Protein AF-A0A814RGT8-F1 (afdb_monomer)

Nearest PDB structures (foldseek):
  7pfo-assembly1_A  TM=4.705E-01  e=1.819E-10  Homo sapiens
  2v6z-assembly1_M  TM=9.108E-01  e=6.783E-05  Homo sapiens
  5fm6-assembly1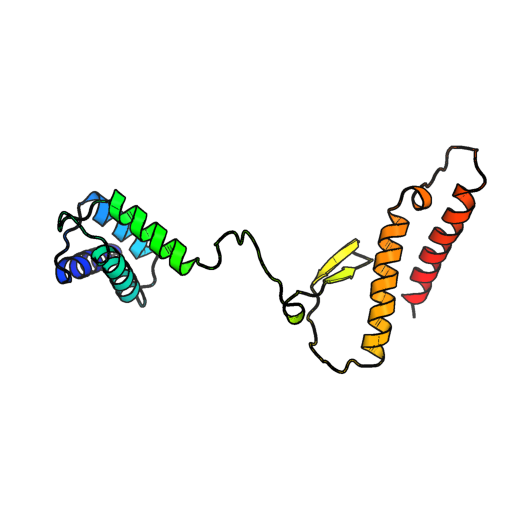_B  TM=5.611E-01  e=1.237E-01  Thermochaetoides thermophila
  8xvt-assembly1_D  TM=5.929E-01  e=1.102E+00  Homo sapiens
  8oor-assembly1_B  TM=5.256E-01  e=7.730E-01  Thermochaetoides thermophila

Secondary structure (DSSP, 8-state):
--HHHHHHHHHHHHHHHTT-EE-HHHHHHHHHHHTTS-TTTHHHHHHHHHHHHHHS--SSSEEPHHHHHHHHHHHHHHHTTT-S--SS----GGGSPEEEEETTTTEEEEE-----SS--HHHHHHHHHHHHHHHHHHHHTSHHHH---SS----TTHHHHHHHHHHHHHHHHHHTT-

pLDDT: mean 78.17, std 15.93, range [34.19, 95.19]

Mean predicted aligned error: 16.6 Å

Sequence (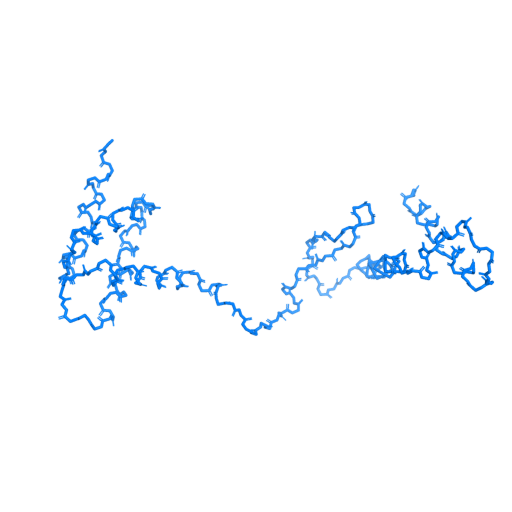178 aa):
MSSDSSVKSNVLAAFRLRGLDLKFDASQFLVELASNVPSASLTSWLDQLIDLLTKRNLSSSIVEKTLLTNVVQELRAQLSNDSHEALFSVLNAFSIPKFIYSRSMKKFIEKDIDNDLFGTARTRSEVFWERYDLLLQRTLRHDVFSQVNLASGSSNTGQKYQKIAAHLLNLSIYISCK

Solvent-accessible surface area (backbone atoms only — not comparable to full-atom values): 10921 Å² total; per-residue (Å²): 140,69,63,66,66,55,50,45,50,50,55,54,49,58,36,47,78,69,67,34,44,70,39,70,72,26,47,55,53,49,40,61,56,50,73,73,43,60,79,91,50,40,65,61,54,50,52,55,52,50,54,57,53,67,72,42,90,65,95,55,54,63,43,47,45,69,61,51,53,52,50,53,51,48,53,50,45,64,76,41,65,86,63,62,81,62,91,74,76,86,80,55,84,89,75,58,84,45,68,45,80,35,80,90,77,71,40,74,42,80,45,91,75,81,88,60,92,77,68,52,77,63,55,60,51,45,56,54,51,55,53,48,52,54,51,49,56,52,46,58,71,31,64,76,46,48,64,78,70,89,82,65,97,76,68,83,64,56,61,58,48,37,55,52,51,54,48,56,54,55,52,53,56,62,62,74,74,109

InterPro domains:
  IPR016266 DNA polymerase epsilon, subunit B [PTHR12708] (5-162)
  IPR024639 DNA polymerase epsilon subunit B, N-terminal [PF12213] (6-75)

Radius of gyration: 31.51 Å; Cα contacts (8 Å, |Δi|>4): 103; chains: 1; bounding box: 66×50×75 Å

Structure (mmCIF, N/CA/C/O backbone):
data_AF-A0A814RGT8-F1
#
_entry.id   AF-A0A814RGT8-F1
#
loop_
_atom_site.group_PDB
_atom_site.id
_atom_site.type_symbol
_atom_site.label_atom_id
_atom_site.label_alt_id
_atom_site.label_comp_id
_atom_site.label_asym_id
_atom_site.label_entity_id
_atom_site.label_seq_id
_atom_site.pdbx_PDB_ins_code
_atom_site.Cartn_x
_atom_site.Cartn_y
_atom_site.Cartn_z
_atom_site.occupancy
_atom_site.B_iso_or_equiv
_atom_site.auth_seq_id
_atom_site.auth_comp_id
_atom_site.auth_asym_id
_atom_site.auth_atom_id
_atom_site.pdbx_PDB_model_num
ATOM 1 N N . MET A 1 1 ? -40.356 -2.821 8.698 1.00 36.81 1 MET A N 1
ATOM 2 C CA . MET A 1 1 ? -40.248 -1.980 9.914 1.00 36.81 1 MET A CA 1
ATOM 3 C C . MET A 1 1 ? -39.931 -2.806 11.177 1.00 36.81 1 MET A C 1
ATOM 5 O O . MET A 1 1 ? -40.213 -2.339 12.270 1.00 36.81 1 MET A O 1
ATOM 9 N N . SER A 1 2 ? -39.312 -3.995 11.064 1.00 49.66 2 SER A N 1
ATOM 10 C CA . SER A 1 2 ? -39.119 -4.925 12.203 1.00 49.66 2 SER A CA 1
ATOM 11 C C . SER A 1 2 ? -37.658 -5.132 12.632 1.00 49.66 2 SER A C 1
ATOM 13 O O . SER A 1 2 ? -37.407 -5.856 13.591 1.00 49.66 2 SER A O 1
ATOM 15 N N . SER A 1 3 ? -36.684 -4.533 11.938 1.00 58.66 3 SER A N 1
ATOM 16 C CA . SER A 1 3 ? -35.251 -4.713 12.224 1.00 58.66 3 SER A CA 1
ATOM 17 C C . SER A 1 3 ? -34.791 -3.913 13.448 1.00 58.66 3 SER A C 1
ATOM 19 O O . SER A 1 3 ? -34.106 -4.452 14.313 1.00 58.66 3 SER A O 1
ATOM 21 N N . ASP A 1 4 ? -35.232 -2.660 13.580 1.00 61.94 4 ASP A N 1
ATOM 22 C CA . ASP A 1 4 ? -34.711 -1.740 14.603 1.00 61.94 4 ASP A CA 1
ATOM 23 C C . ASP A 1 4 ? -35.100 -2.131 16.032 1.00 61.94 4 ASP A C 1
ATOM 25 O O . ASP A 1 4 ? -34.326 -1.924 16.967 1.00 61.94 4 ASP A O 1
ATOM 29 N N . SER A 1 5 ? -36.285 -2.716 16.232 1.00 75.81 5 SER A N 1
ATOM 30 C CA . SER A 1 5 ? -36.714 -3.187 17.555 1.00 75.81 5 SER A CA 1
ATOM 31 C C . SER A 1 5 ? -35.901 -4.393 18.028 1.00 75.81 5 SER A C 1
ATOM 33 O O . SER A 1 5 ? -35.594 -4.488 19.214 1.00 75.81 5 SER A O 1
ATOM 35 N N . SER A 1 6 ? -35.516 -5.280 17.104 1.00 81.50 6 SER A N 1
ATOM 36 C CA . SER A 1 6 ? -34.712 -6.468 17.409 1.00 81.50 6 SER A CA 1
ATOM 37 C C . SER A 1 6 ? -33.248 -6.112 17.693 1.00 81.50 6 SER A C 1
ATOM 39 O O . SER A 1 6 ? -32.653 -6.640 18.632 1.00 81.50 6 SER A O 1
ATOM 41 N N . VAL A 1 7 ? -32.675 -5.152 16.958 1.00 85.06 7 VAL A N 1
ATOM 42 C CA . VAL A 1 7 ? -31.318 -4.645 17.232 1.00 85.06 7 VAL A CA 1
ATOM 43 C C . VAL A 1 7 ? -31.263 -3.970 18.604 1.00 85.06 7 VAL A C 1
ATOM 45 O O . VAL A 1 7 ? -30.372 -4.264 19.398 1.00 85.06 7 VAL A O 1
ATOM 48 N N . LYS A 1 8 ? -32.260 -3.138 18.937 1.00 87.31 8 LYS A N 1
ATOM 49 C CA . LYS A 1 8 ? -32.381 -2.502 20.261 1.00 87.31 8 LYS A CA 1
ATOM 50 C C . LYS A 1 8 ? -32.401 -3.514 21.402 1.00 87.31 8 LYS A C 1
ATOM 52 O O . LYS A 1 8 ? -31.660 -3.342 22.369 1.00 87.31 8 LYS A O 1
ATOM 57 N N . SER A 1 9 ? -33.217 -4.567 21.303 1.00 88.06 9 SER A N 1
ATOM 58 C CA . SER A 1 9 ? -33.275 -5.594 22.350 1.00 88.06 9 SER A CA 1
ATOM 59 C C . SER A 1 9 ? -31.951 -6.339 22.499 1.00 88.06 9 SER A C 1
ATOM 61 O O . SER A 1 9 ? -31.534 -6.596 23.625 1.00 88.06 9 SER A O 1
ATOM 63 N N . ASN A 1 10 ? -31.267 -6.629 21.389 1.00 87.88 10 ASN A N 1
ATOM 64 C CA . ASN A 1 10 ? -29.991 -7.348 21.402 1.00 87.88 10 ASN A CA 1
ATOM 65 C C . ASN A 1 10 ? -28.873 -6.512 22.034 1.00 87.88 10 ASN A C 1
ATOM 67 O O . ASN A 1 10 ? -28.139 -7.018 22.879 1.00 87.88 10 ASN A O 1
ATOM 71 N N . VAL A 1 11 ? -28.788 -5.223 21.687 1.00 89.88 11 VAL A N 1
ATOM 72 C CA . VAL A 1 11 ? -27.823 -4.288 22.286 1.00 89.88 11 VAL A CA 1
ATOM 73 C C . VAL A 1 11 ? -28.048 -4.179 23.795 1.00 89.88 11 VAL A C 1
ATOM 75 O O . VAL A 1 11 ? -27.112 -4.346 24.571 1.00 89.88 11 VAL A O 1
ATOM 78 N N . LEU A 1 12 ? -29.290 -3.957 24.237 1.00 90.19 12 LEU A N 1
ATOM 79 C CA . LEU A 1 12 ? -29.593 -3.843 25.667 1.00 90.19 12 LEU A CA 1
ATOM 80 C C . LEU A 1 12 ? -29.335 -5.155 26.422 1.00 90.19 12 LEU A C 1
ATOM 82 O O . LEU A 1 12 ? -28.821 -5.120 27.538 1.00 90.19 12 LEU A O 1
ATOM 86 N N . ALA A 1 13 ? -29.667 -6.304 25.828 1.00 90.81 13 ALA A N 1
ATOM 87 C CA . ALA A 1 13 ? -29.407 -7.608 26.430 1.00 90.81 13 ALA A CA 1
ATOM 88 C C . ALA A 1 13 ? -27.902 -7.869 26.597 1.00 90.81 13 ALA A C 1
ATOM 90 O O . ALA A 1 13 ? -27.483 -8.275 27.678 1.00 90.81 13 ALA A O 1
ATOM 91 N N . ALA A 1 14 ? -27.087 -7.577 25.578 1.00 90.00 14 ALA A N 1
ATOM 92 C CA . ALA A 1 14 ? -25.639 -7.788 25.621 1.00 90.00 14 ALA A CA 1
ATOM 93 C C . ALA A 1 14 ? -24.964 -6.999 26.757 1.00 90.00 14 ALA A C 1
ATOM 95 O O . ALA A 1 14 ? -24.157 -7.550 27.503 1.00 90.00 14 ALA A O 1
ATOM 96 N N . PHE A 1 15 ? -25.344 -5.732 26.941 1.00 90.06 15 PHE A N 1
ATOM 97 C CA . PHE A 1 15 ? -24.805 -4.892 28.015 1.00 90.06 15 PHE A CA 1
ATOM 98 C C . PHE A 1 15 ? -25.280 -5.341 29.403 1.00 90.06 15 PHE A C 1
ATOM 100 O O . PHE A 1 15 ? -24.467 -5.477 30.320 1.00 90.06 15 PHE A O 1
ATOM 107 N N . ARG A 1 16 ? -26.568 -5.680 29.546 1.00 90.44 16 ARG A N 1
ATOM 108 C CA . ARG A 1 16 ? -27.132 -6.166 30.817 1.00 90.44 16 ARG A CA 1
ATOM 109 C C . ARG A 1 16 ? -26.524 -7.489 31.272 1.00 90.44 16 ARG A C 1
ATOM 111 O O . ARG A 1 16 ? -26.268 -7.653 32.461 1.00 90.44 16 ARG A O 1
ATOM 118 N N . LEU A 1 17 ? -26.235 -8.408 30.346 1.00 89.75 17 LEU A N 1
ATOM 119 C CA . LEU A 1 17 ? -25.550 -9.674 30.648 1.00 89.75 17 LEU A CA 1
ATOM 120 C C . LEU A 1 17 ? -24.157 -9.467 31.258 1.00 89.75 17 LEU A C 1
ATOM 122 O O . LEU A 1 17 ? -23.650 -10.347 31.950 1.00 89.75 17 LEU A O 1
ATOM 126 N N . ARG A 1 18 ? -23.543 -8.305 31.019 1.00 87.56 18 ARG A N 1
ATOM 127 C CA . ARG A 1 18 ? -22.224 -7.925 31.537 1.00 87.56 18 ARG A CA 1
ATOM 128 C C . ARG A 1 18 ? -22.311 -6.952 32.718 1.00 87.56 18 ARG A C 1
ATOM 130 O O . ARG A 1 18 ? -21.292 -6.414 33.133 1.00 87.56 18 ARG A O 1
ATOM 137 N N . GLY A 1 19 ? -23.512 -6.743 33.268 1.00 88.06 19 GLY A N 1
ATOM 138 C CA . GLY A 1 19 ? -23.739 -5.861 34.414 1.00 88.06 19 GLY A CA 1
ATOM 139 C C . GLY A 1 19 ? -23.529 -4.380 34.098 1.00 88.06 19 GLY A C 1
ATOM 140 O O . GLY A 1 19 ? -23.153 -3.622 34.990 1.00 88.06 19 GLY A O 1
ATOM 141 N N . LEU A 1 20 ? -23.725 -3.976 32.839 1.00 88.38 20 LEU A N 1
ATOM 142 C CA . LEU A 1 20 ? -23.632 -2.590 32.388 1.00 88.38 20 LEU A CA 1
ATOM 143 C C . LEU A 1 20 ? -25.013 -2.075 31.986 1.00 88.38 20 LEU A C 1
ATOM 145 O O . LEU A 1 20 ? -25.760 -2.757 31.281 1.00 88.38 20 LEU A O 1
ATOM 149 N N . ASP A 1 21 ? -25.311 -0.837 32.368 1.00 89.56 21 ASP A N 1
ATOM 150 C CA . ASP A 1 21 ? -26.509 -0.125 31.932 1.00 89.56 21 ASP A CA 1
ATOM 151 C C . ASP A 1 21 ? -26.145 1.039 31.010 1.00 89.56 21 ASP A C 1
ATOM 153 O O . ASP A 1 21 ? -25.169 1.758 31.216 1.00 89.56 21 ASP A O 1
ATOM 157 N N . LEU A 1 22 ? -26.947 1.247 29.968 1.00 88.75 22 LEU A N 1
ATOM 158 C CA . LEU A 1 22 ? -26.743 2.320 28.996 1.00 88.75 22 LEU A CA 1
ATOM 159 C C . LEU A 1 22 ? -27.644 3.510 29.326 1.00 88.75 22 LEU A C 1
ATOM 161 O O . LEU A 1 22 ? -28.855 3.350 29.494 1.00 88.75 22 LEU 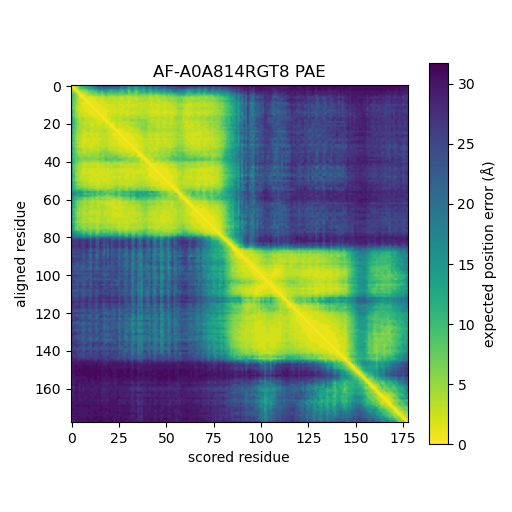A O 1
ATOM 165 N N . LYS A 1 23 ? -27.086 4.729 29.325 1.00 90.94 23 LYS A N 1
ATOM 166 C CA . LYS A 1 23 ? -27.916 5.943 29.261 1.00 90.94 23 LYS A CA 1
ATOM 167 C C . LYS A 1 23 ? -28.724 5.963 27.961 1.00 90.94 23 LYS A C 1
ATOM 169 O O . LYS A 1 23 ? -28.280 5.440 26.938 1.00 90.94 23 LYS A O 1
ATOM 174 N N . PHE A 1 24 ? -29.874 6.636 27.983 1.00 88.25 24 PHE A N 1
ATOM 175 C CA . PHE A 1 24 ? -30.753 6.768 26.817 1.00 88.25 24 PHE A CA 1
ATOM 176 C C . PHE A 1 24 ? -29.991 7.240 25.563 1.00 88.25 24 PHE A C 1
ATOM 178 O O . PHE A 1 24 ? -29.992 6.542 24.548 1.00 88.25 24 PHE A O 1
ATOM 185 N N . ASP A 1 25 ? -29.222 8.325 25.674 1.00 89.38 25 ASP A N 1
ATOM 186 C CA . ASP A 1 25 ? -28.444 8.886 24.559 1.00 89.38 25 ASP A CA 1
ATOM 187 C C . ASP A 1 25 ? -27.359 7.933 24.032 1.00 89.38 25 ASP A C 1
ATOM 189 O O . ASP A 1 25 ? -27.057 7.916 22.837 1.00 89.38 25 ASP A O 1
ATOM 193 N N . ALA A 1 26 ? -26.763 7.131 24.921 1.00 89.38 26 ALA A N 1
ATOM 194 C CA . ALA A 1 26 ? -25.766 6.128 24.563 1.00 89.38 26 ALA A CA 1
ATOM 195 C C . ALA A 1 26 ? -26.420 4.951 23.828 1.00 89.38 26 ALA A C 1
ATOM 197 O O . ALA A 1 26 ? -25.892 4.487 22.821 1.00 89.38 26 ALA A O 1
ATOM 198 N N . SER A 1 27 ? -27.599 4.516 24.285 1.00 90.19 27 SER A N 1
ATOM 199 C CA . SER A 1 27 ? -28.365 3.440 23.653 1.00 90.19 27 SER A CA 1
ATOM 200 C C . SER A 1 27 ? -28.822 3.811 22.241 1.00 90.19 27 SER A C 1
ATOM 202 O O . SER A 1 27 ? -28.685 3.004 21.326 1.00 90.19 27 SER A O 1
ATOM 204 N N . GLN A 1 28 ? -29.287 5.048 22.032 1.00 90.75 28 GLN A N 1
ATOM 205 C CA . GLN A 1 28 ? -29.712 5.520 20.715 1.00 90.75 28 GLN A CA 1
ATOM 206 C C . GLN A 1 28 ? -28.536 5.554 19.734 1.00 90.75 28 GLN A C 1
ATOM 208 O O . GLN A 1 28 ? -28.658 5.063 18.614 1.00 90.75 28 GLN A O 1
ATOM 213 N N . PHE A 1 29 ? -27.386 6.062 20.184 1.00 89.94 29 PHE A N 1
ATOM 214 C CA . PHE A 1 29 ? -26.157 6.093 19.396 1.00 89.94 29 PHE A CA 1
ATOM 215 C C . PHE A 1 29 ? -25.662 4.687 19.021 1.00 89.94 29 PHE A C 1
ATOM 217 O O . PHE A 1 29 ? -25.324 4.429 17.868 1.00 89.94 29 PHE A O 1
ATOM 224 N N . LEU A 1 30 ? -25.646 3.756 19.977 1.00 89.62 30 LEU A N 1
ATOM 225 C CA . LEU A 1 30 ? -25.201 2.383 19.732 1.00 89.62 30 LEU A CA 1
ATOM 226 C C . LEU A 1 30 ? -26.114 1.639 18.762 1.00 89.62 30 LEU A C 1
ATOM 228 O O . LEU A 1 30 ? -25.626 0.874 17.940 1.00 89.62 30 LEU A O 1
ATOM 232 N N . VAL A 1 31 ? -27.424 1.859 18.851 1.00 90.69 31 VAL A N 1
ATOM 233 C CA . VAL A 1 31 ? -28.402 1.233 17.955 1.00 90.69 31 VAL A CA 1
ATOM 234 C C . VAL A 1 31 ? -28.211 1.716 16.523 1.00 90.69 31 VAL A C 1
ATOM 236 O O . VAL A 1 31 ? -28.208 0.897 15.613 1.00 90.69 31 VAL A O 1
ATOM 239 N N . GLU A 1 32 ? -27.993 3.015 16.322 1.00 89.88 32 GLU A N 1
ATOM 240 C CA . GLU A 1 32 ? -27.705 3.580 15.000 1.00 89.88 32 GLU A CA 1
ATOM 241 C C . GLU A 1 32 ? -26.427 2.981 14.391 1.00 89.88 32 GLU A C 1
ATOM 243 O O . GLU A 1 32 ? -26.392 2.630 13.211 1.00 89.88 32 GLU A O 1
ATOM 248 N N . LEU A 1 33 ? -25.386 2.789 15.207 1.00 87.62 33 LEU A N 1
ATOM 249 C CA . LEU A 1 33 ? -24.160 2.121 14.774 1.00 87.62 33 LEU A CA 1
ATOM 250 C C . LEU A 1 33 ? -24.371 0.631 14.485 1.00 87.62 33 LEU A C 1
ATOM 252 O O . LEU A 1 33 ? -23.903 0.140 13.460 1.00 87.62 33 LEU A O 1
ATOM 256 N N . ALA A 1 34 ? -25.081 -0.079 15.362 1.00 86.06 34 ALA A N 1
ATOM 257 C CA . ALA A 1 34 ? -25.334 -1.510 15.241 1.00 86.06 34 ALA A CA 1
ATOM 258 C C . ALA A 1 34 ? -26.227 -1.847 14.038 1.00 86.06 34 ALA A C 1
ATOM 260 O O . ALA A 1 34 ? -26.053 -2.907 13.443 1.00 86.06 34 ALA A O 1
ATOM 261 N N . SER A 1 35 ? -27.120 -0.942 13.622 1.00 85.62 35 SER A N 1
ATOM 262 C CA . SER A 1 35 ? -27.918 -1.103 12.399 1.00 85.62 35 SER A CA 1
ATOM 263 C C . SER A 1 35 ? -27.073 -1.141 11.118 1.00 85.62 35 SER A C 1
ATOM 265 O O . SER A 1 35 ? -27.526 -1.685 10.114 1.00 85.62 35 SER A O 1
ATOM 267 N N . ASN A 1 36 ? -25.846 -0.608 11.145 1.00 83.75 36 ASN A N 1
ATOM 268 C CA . ASN A 1 36 ? -24.909 -0.661 10.017 1.00 83.75 36 ASN A CA 1
ATOM 269 C C . ASN A 1 36 ? -24.003 -1.908 10.033 1.00 83.75 36 ASN A C 1
ATOM 271 O O . ASN A 1 36 ? -23.225 -2.112 9.101 1.00 83.75 36 ASN A O 1
ATOM 275 N N . VAL A 1 37 ? -24.076 -2.738 11.079 1.00 82.94 37 VAL A N 1
ATOM 276 C CA . VAL A 1 37 ? -23.279 -3.965 11.219 1.00 82.94 37 VAL A CA 1
ATOM 277 C C . VAL A 1 37 ? -24.118 -5.165 10.758 1.00 82.94 37 VAL A C 1
ATOM 279 O O . VAL A 1 37 ? -25.284 -5.276 11.142 1.00 82.94 37 VAL A O 1
ATOM 282 N N . PRO A 1 38 ? -23.573 -6.093 9.947 1.00 83.12 38 PRO A N 1
ATOM 283 C CA . PRO A 1 38 ? -24.325 -7.265 9.515 1.00 83.12 38 PRO A CA 1
ATOM 284 C C . PRO A 1 38 ? -24.742 -8.139 10.708 1.00 83.12 38 PRO A C 1
ATOM 286 O O . PRO A 1 38 ? -23.971 -8.371 11.639 1.00 83.12 38 PRO A O 1
ATOM 289 N N . SER A 1 39 ? -25.968 -8.672 10.667 1.00 78.94 39 SER A N 1
ATOM 290 C CA . SER A 1 39 ? -26.575 -9.416 11.785 1.00 78.94 39 SER A CA 1
ATOM 291 C C . SER A 1 39 ? -25.753 -10.626 12.244 1.00 78.94 39 SER A C 1
ATOM 293 O O . SER A 1 39 ? -25.761 -10.950 13.428 1.00 78.94 39 SER A O 1
ATOM 295 N N . ALA A 1 40 ? -25.013 -11.260 11.329 1.00 81.50 40 ALA A N 1
ATOM 296 C CA . ALA A 1 40 ? -24.152 -12.404 11.617 1.00 81.50 40 ALA A CA 1
ATOM 297 C C . ALA A 1 40 ? -22.930 -12.057 12.490 1.00 81.50 40 ALA A C 1
ATOM 299 O O . ALA A 1 40 ? -22.455 -12.917 13.226 1.00 81.50 40 ALA A O 1
ATOM 300 N N . SER A 1 41 ? -22.421 -10.820 12.427 1.00 85.75 41 SER A N 1
ATOM 301 C CA . SER A 1 41 ? -21.243 -10.382 13.193 1.00 85.75 41 SER A CA 1
ATOM 302 C C . SER A 1 41 ? -21.571 -9.424 14.340 1.00 85.75 41 SER A C 1
ATOM 304 O O . SER A 1 41 ? -20.690 -9.117 15.141 1.00 85.75 41 SER A O 1
ATOM 306 N N . LEU A 1 42 ? -22.829 -8.986 14.460 1.00 86.69 42 LEU A N 1
ATOM 307 C CA . LEU A 1 42 ? -23.284 -8.032 15.473 1.00 86.69 42 LEU A CA 1
ATOM 308 C C . LEU A 1 42 ? -22.906 -8.469 16.894 1.00 86.69 42 LEU A C 1
ATOM 310 O O . LEU A 1 42 ? -22.340 -7.673 17.638 1.00 86.69 42 LEU A O 1
ATOM 314 N N . THR A 1 43 ? -23.177 -9.722 17.269 1.00 86.69 43 THR A N 1
ATOM 315 C CA . THR A 1 43 ? -22.885 -10.230 18.622 1.00 86.69 43 THR A CA 1
ATOM 316 C C . THR A 1 43 ? -21.391 -10.172 18.932 1.00 86.69 43 THR A C 1
ATOM 318 O O . THR A 1 43 ? -21.002 -9.645 19.966 1.00 86.69 43 THR A O 1
ATOM 321 N N . SER A 1 44 ? -20.550 -10.619 17.992 1.00 88.38 44 SER A N 1
ATOM 322 C CA . SER A 1 44 ? -19.092 -10.583 18.148 1.00 88.38 44 SER A CA 1
ATOM 323 C C . SER A 1 44 ? -18.555 -9.153 18.235 1.00 88.38 44 SER A C 1
ATOM 325 O O . SER A 1 44 ? -17.651 -8.889 19.025 1.00 88.38 44 SER A O 1
ATOM 327 N N . TRP A 1 45 ? -19.120 -8.225 17.460 1.00 89.31 45 TRP A N 1
ATOM 328 C CA . TRP A 1 45 ? -18.761 -6.810 17.526 1.00 89.31 45 TRP A CA 1
ATOM 329 C C . TRP A 1 45 ? -19.146 -6.182 18.874 1.00 89.31 45 TRP A C 1
ATOM 331 O O . TRP A 1 45 ? -18.355 -5.438 19.454 1.00 89.31 45 TRP A O 1
ATOM 341 N N . LEU A 1 46 ? -20.330 -6.513 19.407 1.00 90.38 46 LEU A N 1
ATOM 342 C CA . LEU A 1 46 ? -20.754 -6.067 20.737 1.00 90.38 46 LEU A CA 1
ATOM 343 C C . LEU A 1 46 ? -19.867 -6.642 21.845 1.00 90.38 46 LEU A C 1
ATOM 345 O O . LEU A 1 46 ? -19.492 -5.893 22.742 1.00 90.38 46 LEU A O 1
ATOM 349 N N . ASP A 1 47 ? -19.496 -7.922 21.776 1.00 89.69 47 ASP A N 1
ATOM 350 C CA . ASP A 1 47 ? -18.588 -8.536 22.750 1.00 89.69 47 ASP A CA 1
ATOM 351 C C . ASP A 1 47 ? -17.221 -7.834 22.759 1.00 89.69 47 ASP A C 1
ATOM 353 O O . ASP A 1 47 ? -16.751 -7.439 23.822 1.00 89.69 47 ASP A O 1
ATOM 357 N N . GLN A 1 48 ? -16.627 -7.566 21.589 1.00 89.25 48 GLN A N 1
ATOM 358 C CA . GLN A 1 48 ? -15.364 -6.815 21.492 1.00 89.25 48 GLN A CA 1
ATOM 359 C C . GLN A 1 48 ? -15.472 -5.415 22.104 1.00 89.25 48 GLN A C 1
ATOM 361 O O . GLN A 1 48 ? -14.569 -4.950 22.801 1.00 89.25 48 GLN A O 1
ATOM 366 N N . LEU A 1 49 ? -16.588 -4.735 21.851 1.00 90.38 49 LEU A N 1
ATOM 367 C CA . LEU A 1 49 ? -16.836 -3.406 22.385 1.00 90.38 49 LEU A CA 1
ATOM 368 C C . LEU A 1 49 ? -16.990 -3.430 23.911 1.00 90.38 49 LEU A C 1
ATOM 370 O O . LEU A 1 49 ? -16.440 -2.565 24.595 1.00 90.38 49 LEU A O 1
ATOM 374 N N . ILE A 1 50 ? -17.695 -4.422 24.456 1.00 89.69 50 ILE A N 1
ATOM 375 C CA . ILE A 1 50 ? -17.863 -4.579 25.904 1.00 89.69 50 ILE A CA 1
ATOM 376 C C . ILE A 1 50 ? -16.546 -5.007 26.569 1.00 89.69 50 ILE A C 1
ATOM 378 O O . ILE A 1 50 ? -16.222 -4.520 27.653 1.00 89.69 50 ILE A O 1
ATOM 382 N N . ASP A 1 51 ? -15.730 -5.828 25.915 1.00 88.44 51 ASP A N 1
ATOM 383 C CA . ASP A 1 51 ? -14.394 -6.184 26.398 1.00 88.44 51 ASP A CA 1
ATOM 384 C C . ASP A 1 51 ? -13.482 -4.951 26.504 1.00 88.44 51 ASP A C 1
ATOM 386 O O . ASP A 1 51 ? -12.737 -4.803 27.474 1.00 88.44 51 ASP A O 1
ATOM 390 N N . LEU A 1 52 ? -13.554 -4.018 25.549 1.00 86.88 52 LEU A N 1
ATOM 391 C CA . LEU A 1 52 ? -12.831 -2.746 25.650 1.00 86.88 52 LEU A CA 1
ATOM 392 C C . LEU A 1 52 ? -13.381 -1.849 26.765 1.00 86.88 52 LEU A C 1
ATOM 394 O O . LEU A 1 52 ? -12.603 -1.190 27.453 1.00 86.88 52 LEU A O 1
ATOM 398 N N . LEU A 1 53 ? -14.700 -1.840 26.980 1.00 87.94 53 LEU A N 1
ATOM 399 C CA . LEU A 1 53 ? -15.320 -1.090 28.077 1.00 87.94 53 LEU A CA 1
ATOM 400 C C . LEU A 1 53 ? -14.910 -1.624 29.451 1.00 87.94 53 LEU A C 1
ATOM 402 O O . LEU A 1 53 ? -14.572 -0.836 30.326 1.00 87.94 53 LEU A O 1
ATOM 406 N N . THR A 1 54 ? -14.919 -2.943 29.635 1.00 83.44 54 THR A N 1
ATOM 407 C CA . THR A 1 54 ? -14.593 -3.598 30.914 1.00 83.44 54 THR A CA 1
ATOM 408 C C . THR A 1 54 ? -13.107 -3.528 31.254 1.00 83.44 54 THR A C 1
ATOM 410 O O . THR A 1 54 ? -12.753 -3.461 32.428 1.00 83.44 54 THR A O 1
ATOM 413 N N . LYS A 1 55 ? -12.225 -3.475 30.247 1.00 83.88 55 LYS A N 1
ATOM 414 C CA . LYS A 1 55 ? -10.793 -3.188 30.443 1.00 83.88 55 LYS A CA 1
ATOM 415 C C . LYS A 1 55 ? -10.534 -1.780 30.973 1.00 83.88 55 LYS A C 1
ATOM 417 O O . LYS A 1 55 ? -9.476 -1.535 31.553 1.00 83.88 55 LYS A O 1
ATOM 422 N N . ARG A 1 56 ? -11.460 -0.839 30.773 1.00 77.19 56 ARG A N 1
ATOM 423 C CA . ARG A 1 56 ? -11.366 0.482 31.391 1.00 77.19 56 ARG A CA 1
ATOM 424 C C . ARG A 1 56 ? -11.888 0.388 32.821 1.00 77.19 56 ARG A C 1
ATOM 426 O O . ARG A 1 56 ? -12.953 -0.163 33.064 1.00 77.19 56 ARG A O 1
ATOM 433 N N . ASN A 1 57 ? -11.158 0.966 33.772 1.00 68.81 57 ASN A N 1
ATOM 434 C CA . ASN A 1 57 ? -11.649 1.118 35.141 1.00 68.81 57 ASN A CA 1
ATOM 435 C C . ASN A 1 57 ? -12.823 2.106 35.145 1.00 68.81 57 ASN A C 1
ATOM 437 O O . ASN A 1 57 ? -12.634 3.320 35.234 1.00 68.81 57 ASN A O 1
ATOM 441 N N . LEU A 1 58 ? -14.035 1.580 34.994 1.00 75.56 58 LEU A N 1
ATOM 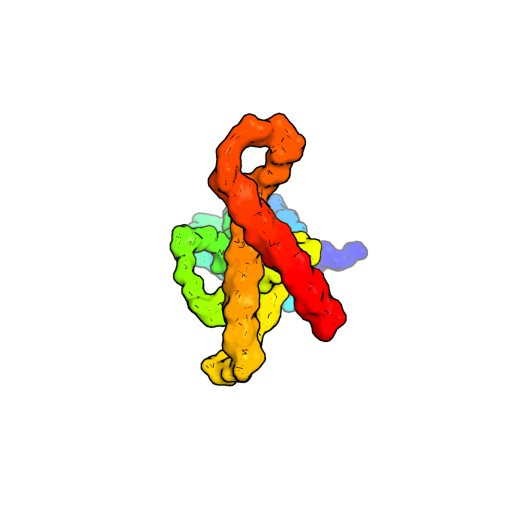442 C CA . LEU A 1 58 ? -15.268 2.345 35.078 1.00 75.56 58 LEU A CA 1
ATOM 443 C C . LEU A 1 58 ? -15.553 2.666 36.548 1.00 75.56 58 LEU A C 1
ATOM 445 O O . LEU A 1 58 ? -15.556 1.783 37.401 1.00 75.56 58 LEU A O 1
ATOM 449 N N . SER A 1 59 ? -15.819 3.935 36.845 1.00 73.38 59 SER A N 1
ATOM 450 C CA . SER A 1 59 ? -16.258 4.373 38.176 1.00 73.38 59 SER A CA 1
ATOM 451 C C . SER A 1 59 ? -17.734 4.059 38.449 1.00 73.38 59 SER A C 1
ATOM 453 O O . SER A 1 59 ? -18.165 4.082 39.599 1.00 73.38 59 SER A O 1
ATOM 455 N N . SER A 1 60 ? -18.514 3.772 37.402 1.00 81.00 60 SER A N 1
ATOM 456 C CA . SER A 1 60 ? -19.940 3.455 37.464 1.00 81.00 60 SER A CA 1
ATOM 457 C C . SER A 1 60 ? -20.308 2.411 36.410 1.00 81.00 60 SER A C 1
ATOM 459 O O . SER A 1 60 ? -19.753 2.404 35.314 1.00 81.00 60 SER A O 1
ATOM 461 N N . SER A 1 61 ? -21.288 1.565 36.733 1.00 82.06 61 SER A N 1
ATOM 462 C CA . SER A 1 61 ? -21.892 0.585 35.814 1.00 82.06 61 SER A CA 1
ATOM 463 C C . SER A 1 61 ? -22.746 1.252 34.713 1.00 82.06 61 SER A C 1
ATOM 465 O O . SER A 1 61 ? -23.086 0.623 33.711 1.00 82.06 61 SER A O 1
ATOM 467 N N . ILE A 1 62 ? -23.038 2.553 34.849 1.00 86.31 62 ILE A N 1
ATOM 468 C CA . ILE A 1 62 ? -23.781 3.335 33.856 1.00 86.31 62 ILE A CA 1
ATOM 469 C C . ILE A 1 62 ? -22.824 3.900 32.799 1.00 86.31 62 ILE A C 1
ATOM 471 O O . ILE A 1 62 ? -21.983 4.752 33.091 1.00 86.31 62 ILE A O 1
ATOM 475 N N . VAL A 1 63 ? -23.005 3.484 31.547 1.00 86.56 63 VAL A N 1
ATOM 476 C CA . VAL A 1 63 ? -22.193 3.899 30.400 1.00 86.56 63 VAL A CA 1
ATOM 477 C C . VAL A 1 63 ? -22.763 5.167 29.761 1.00 86.56 63 VAL A C 1
ATOM 479 O O . VAL A 1 63 ? -23.917 5.224 29.319 1.00 86.56 63 VAL A O 1
ATOM 482 N N . GLU A 1 64 ? -21.924 6.199 29.686 1.00 90.19 64 GLU A N 1
ATOM 483 C CA . GLU A 1 64 ? -22.236 7.469 29.032 1.00 90.19 64 GLU A CA 1
ATOM 484 C C . GLU A 1 64 ? -21.869 7.469 27.546 1.00 90.19 64 GLU A C 1
ATOM 486 O O . GLU A 1 64 ? -20.968 6.754 27.101 1.00 90.19 64 GLU A O 1
ATOM 491 N N . LYS A 1 65 ? -22.528 8.342 26.775 1.00 88.50 65 LYS A N 1
ATOM 492 C CA . LYS A 1 65 ? -22.286 8.480 25.334 1.00 88.50 65 LYS A CA 1
ATOM 493 C C . LYS A 1 65 ? -20.837 8.863 25.021 1.00 88.50 65 LYS A C 1
ATOM 495 O O . LYS A 1 65 ? -20.277 8.317 24.084 1.00 88.50 65 LYS A O 1
ATOM 500 N N . THR A 1 66 ? -20.230 9.753 25.803 1.00 86.56 66 THR A N 1
ATOM 501 C CA . THR A 1 66 ? -18.841 10.224 25.623 1.00 86.56 66 THR A CA 1
ATOM 502 C C . THR A 1 66 ? -17.820 9.097 25.774 1.00 86.56 66 THR A C 1
ATOM 504 O O . THR A 1 66 ? -16.887 8.964 24.982 1.00 86.56 66 THR A O 1
ATOM 507 N N . LEU A 1 67 ? -18.010 8.248 26.781 1.00 86.44 67 LEU A N 1
ATOM 508 C CA . LEU A 1 67 ? -17.154 7.095 27.019 1.00 86.44 67 LEU A CA 1
ATOM 509 C C . LEU A 1 67 ? -17.303 6.084 25.880 1.00 86.44 67 LEU A C 1
ATOM 511 O O . LEU A 1 67 ? -16.312 5.616 25.321 1.00 86.44 67 LEU A O 1
ATOM 515 N N . LEU A 1 68 ? -18.545 5.821 25.486 1.00 89.31 68 LEU A N 1
ATOM 516 C CA . LEU A 1 68 ? -18.877 4.919 24.396 1.00 89.31 68 LEU A CA 1
ATOM 517 C C . LEU A 1 68 ? -18.333 5.397 23.040 1.00 89.31 68 LEU A C 1
ATOM 519 O O . LEU A 1 68 ? -17.788 4.589 22.295 1.00 89.31 68 LEU A O 1
ATOM 523 N N . THR A 1 69 ? -18.414 6.693 22.719 1.00 88.06 69 THR A N 1
ATOM 524 C CA . THR A 1 69 ? -17.845 7.247 21.477 1.00 88.06 69 THR A CA 1
ATOM 525 C C . THR A 1 69 ? -16.336 7.055 21.416 1.00 88.06 69 THR A C 1
ATOM 527 O O . THR A 1 69 ? -15.820 6.660 20.373 1.00 88.06 69 THR A O 1
ATOM 530 N N . ASN A 1 70 ? -15.640 7.263 22.537 1.00 86.62 70 ASN A N 1
ATOM 531 C CA . ASN A 1 70 ? -14.193 7.073 22.613 1.00 86.62 70 ASN A CA 1
ATOM 532 C C . ASN A 1 70 ? -13.810 5.604 22.410 1.00 86.62 70 ASN A C 1
ATOM 534 O O . ASN A 1 70 ? -12.864 5.315 21.684 1.00 86.62 70 ASN A O 1
ATOM 538 N N . VAL A 1 71 ? -14.560 4.677 23.013 1.00 88.88 71 VAL A N 1
ATOM 539 C CA . VAL A 1 71 ? -14.311 3.238 22.852 1.00 88.88 71 VAL A CA 1
ATOM 540 C C . VAL A 1 71 ? -14.622 2.773 21.434 1.00 88.88 71 VAL A C 1
ATOM 542 O O . VAL A 1 71 ? -13.842 2.025 20.861 1.00 88.88 71 VAL A O 1
ATOM 545 N N . VAL A 1 72 ? -15.704 3.252 20.817 1.00 89.19 72 VAL A N 1
ATOM 546 C CA . VAL A 1 72 ? -16.000 2.955 19.406 1.00 89.19 72 VAL A CA 1
ATOM 547 C C . VAL A 1 72 ? -14.895 3.487 18.492 1.00 89.19 72 VAL A C 1
ATOM 549 O O . VAL A 1 72 ? -14.507 2.807 17.544 1.00 89.19 72 VAL A O 1
ATOM 552 N N . GLN A 1 73 ? -14.381 4.688 18.758 1.00 85.75 73 GLN A N 1
ATOM 553 C CA . GLN A 1 73 ? -13.280 5.264 17.990 1.00 85.75 73 GLN A CA 1
ATOM 554 C C . GLN A 1 73 ? -11.984 4.466 18.170 1.00 85.75 73 GLN A C 1
ATOM 556 O O . GLN A 1 73 ? -11.282 4.235 17.192 1.00 85.75 73 GLN A O 1
ATOM 561 N N . GLU A 1 74 ? -11.699 3.992 19.381 1.00 84.12 74 GLU A N 1
ATOM 562 C CA . GLU A 1 74 ? -10.569 3.105 19.657 1.00 84.12 74 GLU A CA 1
ATOM 563 C C . GLU A 1 74 ? -10.718 1.754 18.951 1.00 84.12 74 GLU A C 1
ATOM 565 O O . GLU A 1 74 ? -9.776 1.292 18.320 1.00 84.12 74 GLU A O 1
ATOM 570 N N . LEU A 1 75 ? -11.903 1.145 18.986 1.00 84.44 75 LEU A N 1
ATOM 571 C CA . LEU A 1 75 ? -12.184 -0.120 18.302 1.00 84.44 75 LEU A CA 1
ATOM 572 C C . LEU A 1 75 ? -12.006 0.042 16.785 1.00 84.44 75 LEU A C 1
ATOM 574 O O . LEU A 1 75 ? -11.379 -0.787 16.130 1.00 84.44 75 LEU A O 1
ATOM 578 N N . ARG A 1 76 ? -12.479 1.163 16.226 1.00 81.56 76 ARG A N 1
ATOM 579 C CA . ARG A 1 76 ? -12.224 1.528 14.826 1.00 81.56 76 ARG A CA 1
ATOM 580 C C . ARG A 1 76 ? -10.740 1.715 14.547 1.00 81.56 76 ARG A C 1
ATOM 582 O O . ARG A 1 76 ? -10.287 1.227 13.525 1.00 81.56 76 ARG A O 1
ATOM 589 N N . ALA A 1 77 ? -9.996 2.375 15.431 1.00 72.44 77 ALA A N 1
ATOM 590 C CA . ALA A 1 77 ? -8.555 2.549 15.283 1.00 72.44 77 ALA A CA 1
ATOM 591 C C . ALA A 1 77 ? -7.806 1.207 15.346 1.00 72.44 77 ALA A C 1
ATOM 593 O O . ALA A 1 77 ? -6.942 0.973 14.517 1.00 72.44 77 ALA A O 1
ATOM 594 N N . GLN A 1 78 ? -8.191 0.294 16.245 1.00 71.81 78 GLN A N 1
ATOM 595 C CA . GLN A 1 78 ? -7.605 -1.047 16.356 1.00 71.81 78 GLN A CA 1
ATOM 596 C C . GLN A 1 78 ? -7.880 -1.910 15.117 1.00 71.81 78 GLN A C 1
ATOM 598 O O . GLN A 1 78 ? -6.988 -2.609 14.642 1.00 71.81 78 GLN A O 1
ATOM 603 N N . LEU A 1 79 ? -9.100 -1.848 14.570 1.00 68.06 79 LEU A N 1
ATOM 604 C CA . LEU A 1 79 ? -9.443 -2.490 13.294 1.00 68.06 79 LEU A CA 1
ATOM 605 C C . LEU A 1 79 ? -8.739 -1.817 12.110 1.00 68.06 79 LEU A C 1
ATOM 607 O O . LEU A 1 79 ? -8.390 -2.474 11.136 1.00 68.06 79 LEU A O 1
ATOM 611 N N . SER A 1 80 ? -8.522 -0.509 12.215 1.00 60.53 80 SER A N 1
ATOM 612 C CA . SER A 1 80 ? -7.823 0.335 11.252 1.00 60.53 80 SER A CA 1
ATOM 613 C C . SER A 1 80 ? -6.331 0.451 11.563 1.00 60.53 80 SER A C 1
ATOM 615 O O . SER A 1 80 ? -5.716 1.405 11.110 1.00 60.53 80 SER A O 1
ATOM 617 N N . ASN A 1 81 ? -5.707 -0.486 12.289 1.00 50.53 81 ASN A N 1
ATOM 618 C CA . ASN A 1 81 ? -4.262 -0.470 12.585 1.00 50.53 81 ASN A CA 1
ATOM 619 C C . ASN A 1 81 ? -3.352 -0.547 11.330 1.00 50.53 81 ASN A C 1
ATOM 621 O O . ASN A 1 81 ? -2.139 -0.672 11.460 1.00 50.53 81 ASN A O 1
ATOM 625 N N . ASP A 1 82 ? -3.915 -0.397 10.130 1.00 53.12 82 ASP A N 1
ATOM 626 C CA . ASP A 1 82 ? -3.236 0.023 8.899 1.00 53.12 82 ASP A CA 1
ATOM 627 C C . ASP A 1 82 ? -3.031 1.559 8.801 1.00 53.12 82 ASP A C 1
ATOM 629 O O . ASP A 1 82 ? -2.445 2.059 7.846 1.00 53.12 82 ASP A O 1
ATOM 633 N N . SER A 1 83 ? -3.515 2.342 9.775 1.00 51.66 83 SER A N 1
ATOM 634 C CA . SER A 1 83 ? -3.498 3.812 9.769 1.00 51.66 83 SER A CA 1
ATOM 635 C C . SER A 1 83 ? -2.809 4.426 10.990 1.00 51.66 83 SER A C 1
ATOM 637 O O . SER A 1 83 ? -3.178 5.514 11.440 1.00 51.66 83 SER A O 1
ATOM 639 N N . HIS A 1 84 ? -1.777 3.777 11.526 1.00 53.62 84 HIS A N 1
ATOM 640 C CA . HIS A 1 84 ? -0.682 4.599 12.025 1.00 53.62 84 HIS A CA 1
ATOM 641 C C . HIS A 1 84 ? -0.125 5.313 10.791 1.00 53.62 84 HIS A C 1
ATOM 643 O O . HIS A 1 84 ? 0.367 4.641 9.888 1.00 53.62 84 HIS A O 1
ATOM 649 N N . GLU A 1 85 ? -0.222 6.646 10.708 1.00 57.34 85 GLU A N 1
ATOM 650 C CA . GLU A 1 85 ? 0.669 7.393 9.817 1.00 57.34 85 GLU A CA 1
ATOM 651 C C . GLU A 1 85 ? 2.080 6.943 10.184 1.00 57.34 85 GLU A C 1
ATOM 653 O O . GLU A 1 85 ? 2.593 7.261 11.260 1.00 57.34 85 GLU A O 1
ATOM 658 N N . ALA A 1 86 ? 2.650 6.073 9.358 1.00 60.53 86 ALA A N 1
ATOM 659 C CA . ALA A 1 86 ? 3.901 5.428 9.665 1.00 60.53 86 ALA A CA 1
ATOM 660 C C . ALA A 1 86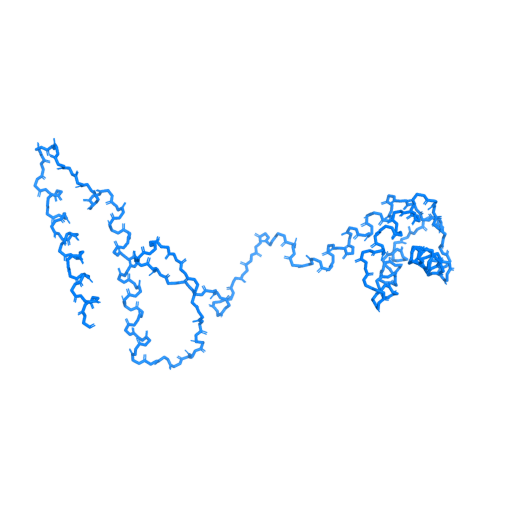 ? 4.991 6.492 9.545 1.00 60.53 86 ALA A C 1
ATOM 662 O O . ALA A 1 86 ? 5.542 6.712 8.468 1.00 60.53 86 ALA A O 1
ATOM 663 N N . LEU A 1 87 ? 5.279 7.166 10.668 1.00 70.44 87 LEU A N 1
ATOM 664 C CA . LEU A 1 87 ? 6.309 8.201 10.804 1.00 70.44 87 LEU A CA 1
ATOM 665 C C . LEU A 1 87 ? 7.631 7.753 10.166 1.00 70.44 87 LEU A C 1
ATOM 667 O O . LEU A 1 87 ? 8.385 8.561 9.631 1.00 70.44 87 LEU A O 1
ATOM 671 N N . PHE A 1 88 ? 7.880 6.444 10.202 1.00 76.88 88 PHE A N 1
ATOM 672 C CA . PHE A 1 88 ? 8.953 5.782 9.495 1.00 76.88 88 PHE A CA 1
ATOM 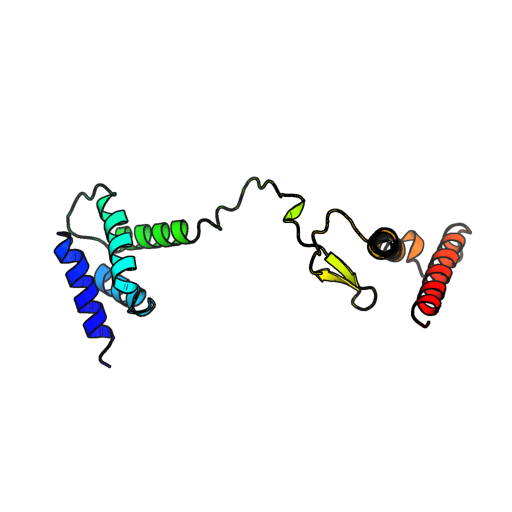673 C C . PHE A 1 88 ? 8.471 4.428 8.965 1.00 76.88 88 PHE A C 1
ATOM 675 O O . PHE A 1 88 ? 7.991 3.592 9.729 1.00 76.88 88 PHE A O 1
ATOM 682 N N . SER A 1 89 ? 8.614 4.214 7.657 1.00 81.44 89 SER A N 1
ATOM 683 C CA . SER A 1 89 ? 8.274 2.957 6.985 1.00 81.44 89 SER A CA 1
ATOM 684 C C . SER A 1 89 ? 9.512 2.377 6.319 1.00 81.44 89 SER A C 1
ATOM 686 O O . SER A 1 89 ? 10.173 3.060 5.536 1.00 81.44 89 SER A O 1
ATOM 688 N N . VAL A 1 90 ? 9.808 1.106 6.588 1.00 86.06 90 VAL A N 1
ATOM 689 C CA . VAL A 1 90 ? 10.825 0.353 5.846 1.00 86.06 90 VAL A CA 1
ATOM 690 C C . VAL A 1 90 ? 10.120 -0.422 4.743 1.00 86.06 90 VAL A C 1
ATOM 692 O O . VAL A 1 90 ? 9.329 -1.321 5.017 1.00 86.06 90 VAL A O 1
ATOM 695 N N . LEU A 1 91 ? 10.399 -0.063 3.492 1.00 89.25 91 LEU A N 1
ATOM 696 C CA . LEU A 1 91 ? 9.823 -0.735 2.332 1.00 89.25 91 LEU A CA 1
ATOM 697 C C . LEU A 1 91 ? 10.661 -1.963 1.975 1.00 89.25 91 LEU A C 1
ATOM 699 O O . LEU A 1 91 ? 11.872 -1.861 1.766 1.00 89.25 91 LEU A O 1
ATOM 703 N N . ASN A 1 92 ? 10.01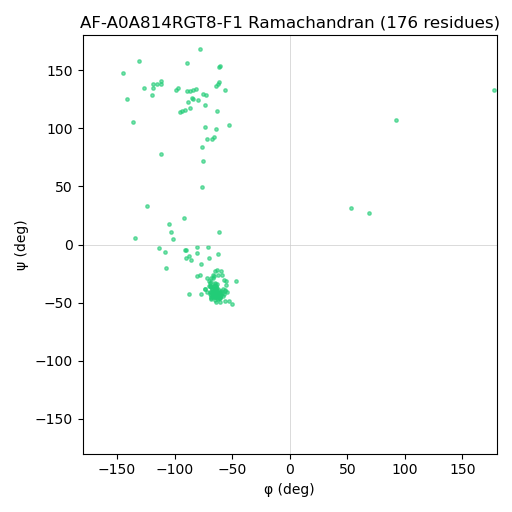7 -3.123 1.876 1.00 90.44 92 ASN A N 1
ATOM 704 C CA . ASN A 1 92 ? 10.663 -4.324 1.364 1.00 90.44 92 ASN A CA 1
ATOM 705 C C . ASN A 1 92 ? 10.847 -4.190 -0.155 1.00 90.44 92 ASN A C 1
ATOM 707 O O . ASN A 1 92 ? 9.891 -3.926 -0.875 1.00 90.44 92 ASN A O 1
ATOM 711 N N . ALA A 1 93 ? 12.066 -4.414 -0.652 1.00 88.56 93 ALA A N 1
ATOM 712 C CA . ALA A 1 93 ? 12.395 -4.297 -2.072 1.00 88.56 93 ALA A CA 1
ATOM 713 C C . ALA A 1 93 ? 11.500 -5.156 -2.988 1.00 88.56 93 ALA A C 1
ATOM 715 O O . ALA A 1 93 ? 11.216 -4.747 -4.110 1.00 88.56 93 ALA A O 1
ATOM 716 N N . PHE A 1 94 ? 11.030 -6.313 -2.508 1.00 88.69 94 PHE A N 1
ATOM 717 C CA . PHE A 1 94 ? 10.180 -7.235 -3.273 1.00 88.69 94 PHE A CA 1
ATOM 718 C C . PHE A 1 94 ? 8.680 -6.927 -3.171 1.00 88.69 94 PHE A C 1
ATOM 720 O O . PHE A 1 94 ? 7.888 -7.518 -3.898 1.00 88.69 94 PHE A O 1
ATOM 727 N N . SER A 1 95 ? 8.279 -6.022 -2.272 1.00 87.19 95 SER A N 1
ATOM 728 C CA . SER A 1 95 ? 6.883 -5.591 -2.119 1.00 87.19 95 SER A CA 1
ATOM 729 C C . SER A 1 95 ? 6.608 -4.239 -2.779 1.00 87.19 95 SER A C 1
ATOM 731 O O . SER A 1 95 ? 5.524 -3.688 -2.607 1.00 87.19 95 SER A O 1
ATOM 733 N N . ILE A 1 96 ? 7.592 -3.661 -3.477 1.00 90.00 96 ILE A N 1
ATOM 734 C CA . ILE A 1 96 ? 7.426 -2.383 -4.170 1.00 90.00 96 ILE A CA 1
ATOM 735 C C . ILE A 1 96 ? 6.694 -2.639 -5.495 1.00 90.00 96 ILE A C 1
ATOM 737 O O . ILE A 1 96 ? 7.198 -3.412 -6.312 1.00 90.00 96 ILE A O 1
ATOM 741 N N . PRO A 1 97 ? 5.552 -1.976 -5.752 1.00 91.38 97 PRO A N 1
ATOM 742 C CA . PRO A 1 97 ? 4.850 -2.091 -7.026 1.00 91.38 97 PRO A CA 1
ATOM 743 C C . PRO A 1 97 ? 5.711 -1.573 -8.184 1.00 91.38 97 PRO A C 1
ATOM 745 O O . PRO A 1 97 ? 6.377 -0.535 -8.084 1.00 91.38 97 PRO A O 1
ATOM 748 N N . LYS A 1 98 ? 5.696 -2.291 -9.311 1.00 90.94 98 LYS A N 1
ATOM 749 C CA . LYS A 1 98 ? 6.465 -1.921 -10.502 1.00 90.94 98 LYS A CA 1
ATOM 750 C C . LYS A 1 98 ? 5.631 -1.014 -11.386 1.00 90.94 98 LYS A C 1
ATOM 752 O O . LYS A 1 98 ? 4.502 -1.325 -11.747 1.00 90.94 98 LYS A O 1
ATOM 757 N N . PHE A 1 99 ? 6.249 0.076 -11.822 1.00 93.56 99 PHE A N 1
ATOM 758 C CA . PHE A 1 99 ? 5.658 1.010 -12.767 1.00 93.56 99 PHE A CA 1
ATOM 759 C C . PHE A 1 99 ? 6.488 1.091 -14.043 1.00 93.56 99 PHE A C 1
ATOM 761 O O . PHE A 1 99 ? 7.715 1.187 -13.990 1.00 93.56 99 PHE A O 1
ATOM 768 N N . ILE A 1 100 ? 5.815 1.118 -15.192 1.00 92.44 100 ILE A N 1
ATOM 769 C CA . ILE A 1 100 ? 6.435 1.337 -16.501 1.00 92.44 100 ILE A CA 1
ATOM 770 C C . ILE A 1 100 ? 5.936 2.648 -17.096 1.00 92.44 100 ILE A C 1
ATOM 772 O O . ILE A 1 100 ? 4.753 2.986 -17.024 1.00 92.44 100 ILE A O 1
ATOM 776 N N . TYR A 1 101 ? 6.852 3.401 -17.700 1.00 93.06 101 TYR A N 1
ATOM 777 C CA . TYR A 1 101 ? 6.505 4.616 -18.419 1.00 93.06 101 TYR A CA 1
ATOM 778 C C . TYR A 1 101 ? 5.821 4.290 -19.752 1.00 93.06 101 TYR A C 1
ATOM 780 O O . TYR A 1 101 ? 6.412 3.677 -20.637 1.00 93.06 101 TYR A O 1
ATOM 788 N N . SER A 1 102 ? 4.588 4.758 -19.923 1.00 90.31 102 SER A N 1
ATOM 789 C CA . SER A 1 102 ? 3.884 4.717 -21.200 1.00 90.31 102 SER A CA 1
ATOM 790 C C . SER A 1 102 ? 4.146 5.996 -21.986 1.00 90.31 102 SER A C 1
ATOM 792 O O . SER A 1 102 ? 3.723 7.087 -21.591 1.00 90.31 102 SER A O 1
ATOM 794 N N . ARG A 1 103 ? 4.812 5.864 -23.138 1.00 84.38 103 ARG A N 1
ATOM 795 C CA . ARG A 1 103 ? 5.102 6.990 -24.039 1.00 84.38 103 ARG A CA 1
ATOM 796 C C . ARG A 1 103 ? 3.838 7.628 -24.619 1.00 84.38 103 ARG A C 1
ATOM 798 O O . ARG A 1 103 ? 3.800 8.847 -24.774 1.00 84.38 103 ARG A O 1
ATOM 805 N N . SER A 1 104 ? 2.809 6.829 -24.913 1.00 85.25 104 SER A N 1
ATOM 806 C CA . SER A 1 104 ? 1.547 7.308 -25.494 1.00 85.25 104 SER A CA 1
ATOM 807 C C . SER A 1 104 ? 0.761 8.163 -24.501 1.00 85.25 104 SER A C 1
ATOM 809 O O . SER A 1 104 ? 0.330 9.264 -24.833 1.00 85.25 104 SER A O 1
ATOM 811 N N . MET A 1 105 ? 0.638 7.696 -23.256 1.00 87.62 105 MET A N 1
ATOM 812 C CA . MET A 1 105 ? -0.088 8.407 -22.198 1.00 87.62 105 MET A CA 1
ATOM 813 C C . MET A 1 105 ? 0.772 9.439 -21.464 1.00 87.62 105 MET A C 1
ATOM 815 O O . MET A 1 105 ? 0.246 10.253 -20.707 1.00 87.62 105 MET A O 1
ATOM 819 N N . LYS A 1 106 ? 2.095 9.394 -21.658 1.00 88.81 106 LYS A N 1
ATOM 820 C CA . LYS A 1 106 ? 3.104 10.163 -20.917 1.00 88.81 106 LYS A CA 1
ATOM 821 C C . LYS A 1 106 ? 2.991 10.003 -19.393 1.00 88.81 106 LYS A C 1
ATOM 823 O O . LYS A 1 106 ? 3.315 10.937 -18.652 1.00 88.81 106 LYS A O 1
ATOM 828 N N . LYS A 1 107 ? 2.549 8.829 -18.937 1.00 93.06 107 LYS A N 1
ATOM 829 C CA . LYS A 1 107 ? 2.261 8.484 -17.536 1.00 93.06 107 LYS A CA 1
ATOM 830 C C . LYS A 1 107 ? 2.917 7.159 -17.158 1.00 93.06 107 LYS A C 1
ATOM 832 O O . LYS A 1 107 ? 3.203 6.342 -18.029 1.00 93.06 107 LYS A O 1
ATOM 837 N N . PHE A 1 108 ? 3.131 6.963 -15.863 1.00 95.19 108 PHE A N 1
ATOM 838 C CA . PHE A 1 108 ? 3.525 5.675 -15.307 1.00 95.19 108 PHE A CA 1
ATOM 839 C C . PHE A 1 108 ? 2.282 4.823 -15.076 1.00 95.19 108 PHE A C 1
ATOM 841 O O . PHE A 1 108 ? 1.287 5.320 -14.550 1.00 95.19 108 PHE A O 1
ATOM 848 N N . ILE A 1 109 ? 2.343 3.572 -15.514 1.00 94.31 109 ILE A N 1
ATOM 849 C CA . ILE A 1 109 ? 1.272 2.591 -15.366 1.00 94.31 109 ILE A CA 1
ATOM 850 C C . ILE A 1 109 ? 1.836 1.446 -14.539 1.00 94.31 109 ILE A C 1
ATOM 852 O O . ILE A 1 109 ? 2.971 1.019 -14.771 1.00 94.31 109 ILE A O 1
ATOM 856 N N . GLU A 1 110 ? 1.065 0.999 -13.558 1.00 94.19 110 GLU A N 1
ATOM 857 C CA . GLU A 1 110 ? 1.408 -0.174 -12.768 1.00 94.19 110 GLU A CA 1
ATOM 858 C C . GLU A 1 110 ? 1.429 -1.410 -13.671 1.00 94.19 110 GLU A C 1
ATOM 860 O O . GLU A 1 110 ? 0.579 -1.570 -14.551 1.00 94.19 110 GLU A O 1
ATOM 865 N N . LYS A 1 111 ? 2.446 -2.248 -13.500 1.00 89.62 111 LYS A N 1
ATOM 866 C CA . LYS A 1 111 ? 2.591 -3.508 -14.218 1.00 89.62 111 LYS A CA 1
ATOM 867 C C . LYS A 1 111 ? 2.779 -4.617 -13.200 1.00 89.62 111 LYS A C 1
ATOM 869 O O . LYS A 1 111 ? 3.628 -4.497 -12.316 1.00 89.62 111 LYS A O 1
ATOM 874 N N . ASP A 1 112 ? 2.059 -5.709 -13.412 1.00 87.06 112 ASP A N 1
ATOM 875 C CA . ASP A 1 112 ? 2.239 -6.927 -12.636 1.00 87.06 112 ASP A CA 1
ATOM 876 C C . ASP A 1 112 ? 3.693 -7.402 -12.708 1.00 87.06 112 ASP A C 1
ATOM 878 O O . ASP A 1 112 ? 4.330 -7.424 -13.771 1.00 87.06 112 ASP A O 1
ATOM 882 N N . ILE A 1 113 ? 4.240 -7.729 -11.540 1.00 79.38 113 ILE A N 1
ATOM 883 C CA . ILE A 1 113 ? 5.610 -8.205 -11.413 1.00 79.38 113 ILE A CA 1
ATOM 884 C C . ILE A 1 113 ? 5.591 -9.723 -11.443 1.00 79.38 113 ILE A C 1
ATOM 886 O O . ILE A 1 113 ? 5.136 -10.365 -10.497 1.00 79.38 113 ILE A O 1
ATOM 890 N N . ASP A 1 114 ? 6.189 -10.288 -12.483 1.00 79.62 114 ASP A N 1
ATOM 891 C CA . ASP A 1 114 ? 6.664 -11.662 -12.421 1.00 79.62 114 ASP A CA 1
ATOM 892 C C . ASP A 1 114 ? 7.921 -11.670 -11.540 1.00 79.62 114 ASP A C 1
ATOM 894 O O . ASP A 1 114 ? 9.001 -11.252 -11.964 1.00 79.62 114 ASP A O 1
ATOM 898 N N . ASN A 1 115 ? 7.769 -12.084 -10.279 1.00 72.56 115 ASN A N 1
ATOM 899 C CA . ASN A 1 115 ? 8.847 -12.155 -9.283 1.00 72.56 115 ASN A CA 1
ATOM 900 C C . ASN A 1 115 ? 9.768 -13.367 -9.513 1.00 72.56 115 ASN A C 1
ATOM 902 O O . ASN A 1 115 ? 10.047 -14.138 -8.594 1.00 72.56 115 ASN A O 1
ATOM 906 N N . ASP A 1 116 ? 10.231 -13.552 -10.747 1.00 83.44 116 ASP A N 1
ATOM 907 C CA . ASP A 1 116 ? 11.206 -14.586 -11.067 1.00 83.44 116 ASP A CA 1
ATOM 908 C C . ASP A 1 116 ? 12.624 -14.082 -10.779 1.00 83.44 116 ASP A C 1
ATOM 910 O O . ASP A 1 116 ? 13.065 -13.048 -11.291 1.00 83.44 116 ASP A O 1
ATOM 914 N N . LEU A 1 117 ? 13.359 -14.836 -9.961 1.00 87.25 117 LEU A N 1
ATOM 915 C CA . LEU A 1 117 ? 14.769 -14.573 -9.692 1.00 87.25 117 LEU A CA 1
ATOM 916 C C . LEU A 1 117 ? 15.622 -14.777 -10.957 1.00 87.25 117 LEU A C 1
ATOM 918 O O . LEU A 1 117 ? 16.663 -14.136 -11.115 1.00 87.25 117 LEU A O 1
ATOM 922 N N . PHE A 1 118 ? 15.173 -15.640 -11.873 1.00 90.56 118 PHE A N 1
ATOM 923 C CA . PHE A 1 118 ? 15.875 -16.006 -13.098 1.00 90.56 118 PHE A CA 1
ATOM 924 C C . PHE A 1 118 ? 15.148 -15.477 -14.336 1.00 90.56 118 PHE A C 1
ATOM 926 O O . PHE A 1 118 ? 14.491 -16.202 -15.074 1.00 90.56 118 PHE A O 1
ATOM 933 N N . GLY A 1 119 ? 15.313 -14.181 -14.600 1.00 87.44 119 GLY A N 1
ATOM 934 C CA . GLY A 1 119 ? 14.701 -13.538 -15.761 1.00 87.44 119 GLY A CA 1
ATOM 935 C C . GLY A 1 119 ? 15.134 -14.127 -17.113 1.00 87.44 119 GLY A C 1
ATOM 936 O O . GLY A 1 119 ? 16.245 -14.630 -17.296 1.00 87.44 119 GLY A O 1
ATOM 937 N N . THR A 1 120 ? 14.262 -13.984 -18.110 1.00 91.62 120 THR A N 1
ATOM 938 C CA . THR A 1 120 ? 14.550 -14.387 -19.494 1.00 91.62 120 THR A CA 1
ATOM 939 C C . THR A 1 120 ? 15.449 -13.369 -20.212 1.00 91.62 120 THR A C 1
ATOM 941 O O . THR A 1 120 ? 15.617 -12.225 -19.775 1.00 91.62 120 THR A O 1
ATOM 944 N N . ALA A 1 121 ? 15.985 -13.737 -21.384 1.00 93.62 121 ALA A N 1
ATOM 945 C CA . ALA A 1 121 ? 16.716 -12.801 -22.247 1.00 93.62 121 ALA A CA 1
ATOM 946 C C . ALA A 1 121 ? 15.884 -11.551 -22.593 1.00 93.62 121 ALA A C 1
ATOM 948 O O . ALA A 1 121 ? 16.418 -10.443 -22.664 1.00 93.62 121 ALA A O 1
ATOM 949 N N . ARG A 1 122 ? 14.564 -11.717 -22.741 1.00 90.44 122 ARG A N 1
ATOM 950 C CA . ARG A 1 122 ? 13.626 -10.615 -22.955 1.00 90.44 122 ARG A CA 1
ATOM 951 C C . ARG A 1 122 ? 13.579 -9.678 -21.751 1.00 90.44 122 ARG A C 1
ATOM 953 O O . ARG A 1 122 ? 13.763 -8.479 -21.933 1.00 90.44 122 ARG A O 1
ATOM 960 N N . THR A 1 123 ? 13.422 -10.213 -20.540 1.00 89.25 123 THR A N 1
ATOM 961 C CA . THR A 1 123 ? 13.407 -9.429 -19.292 1.00 89.25 123 THR A CA 1
ATOM 962 C C . THR A 1 123 ? 14.681 -8.593 -19.149 1.00 89.25 123 THR A C 1
ATOM 964 O O . THR A 1 123 ? 14.628 -7.424 -18.771 1.00 89.25 123 THR A O 1
ATOM 967 N N . ARG A 1 124 ? 15.839 -9.151 -19.531 1.00 90.88 124 ARG A N 1
ATOM 968 C CA . ARG A 1 124 ? 17.111 -8.417 -19.540 1.00 90.88 124 ARG A CA 1
ATOM 969 C C . ARG A 1 124 ? 17.110 -7.246 -20.526 1.00 90.88 124 ARG A C 1
ATOM 971 O O . ARG A 1 124 ? 17.579 -6.171 -20.164 1.00 90.88 124 ARG A O 1
ATOM 978 N N . SER A 1 125 ? 16.606 -7.433 -21.744 1.00 93.56 125 SER A N 1
ATOM 979 C CA . SER A 1 125 ? 16.486 -6.349 -22.732 1.00 93.56 125 SER A CA 1
ATOM 980 C C . SER A 1 125 ? 15.489 -5.273 -22.293 1.00 93.56 125 SER A C 1
ATOM 982 O O . SER A 1 125 ? 15.764 -4.085 -22.458 1.00 93.56 125 SER A O 1
ATOM 984 N N . GLU A 1 126 ? 14.373 -5.671 -21.676 1.00 91.19 126 GLU A N 1
ATOM 985 C CA . GLU A 1 126 ? 13.344 -4.754 -21.169 1.00 91.19 126 GLU A CA 1
ATOM 986 C C . GLU A 1 126 ? 13.917 -3.764 -20.146 1.00 91.19 126 GLU A C 1
ATOM 988 O O . GLU A 1 126 ? 13.617 -2.577 -20.230 1.00 91.19 126 GLU A O 1
ATOM 993 N N . VAL A 1 127 ? 14.838 -4.187 -19.270 1.00 90.81 127 VAL A N 1
ATOM 994 C CA . VAL A 1 127 ? 15.527 -3.278 -18.331 1.00 90.81 127 VAL A CA 1
ATOM 995 C C . VAL A 1 127 ? 16.233 -2.124 -19.054 1.00 90.81 127 VAL A C 1
ATOM 997 O O . VAL A 1 127 ? 16.214 -0.986 -18.581 1.00 90.81 127 VAL A O 1
ATOM 1000 N N . PHE A 1 128 ? 16.870 -2.383 -20.199 1.00 93.38 128 PHE A N 1
ATOM 1001 C CA . PHE A 1 128 ? 17.556 -1.335 -20.960 1.00 93.38 128 PHE A CA 1
ATOM 1002 C C . PHE A 1 128 ? 16.573 -0.405 -21.669 1.00 93.38 128 PHE A C 1
ATOM 1004 O O . PHE A 1 128 ? 16.800 0.804 -21.696 1.00 93.38 128 PHE A O 1
ATOM 1011 N N . TRP A 1 129 ? 15.476 -0.946 -22.199 1.00 91.12 129 TRP A N 1
ATOM 1012 C CA . TRP A 1 129 ? 14.412 -0.144 -22.801 1.00 91.12 129 TRP A CA 1
ATOM 1013 C C . TRP A 1 129 ? 13.716 0.748 -21.776 1.00 91.12 129 TRP A C 1
ATOM 1015 O O . TRP A 1 129 ? 13.610 1.949 -22.000 1.00 91.12 129 TRP A O 1
ATOM 1025 N N . GLU A 1 130 ? 13.333 0.205 -20.621 1.00 91.94 130 GLU A N 1
ATOM 1026 C CA . GLU A 1 130 ? 12.714 0.966 -19.530 1.00 91.94 130 GLU A CA 1
ATOM 1027 C C . GLU A 1 130 ? 13.627 2.120 -19.073 1.00 91.94 130 GLU A C 1
ATOM 1029 O O . GLU A 1 130 ? 13.175 3.255 -18.905 1.00 91.94 130 GLU A O 1
ATOM 1034 N N . ARG A 1 131 ? 14.940 1.870 -18.944 1.00 94.19 131 ARG A N 1
ATOM 1035 C CA . ARG A 1 131 ? 15.932 2.911 -18.615 1.00 94.19 131 ARG A CA 1
ATOM 1036 C C . ARG A 1 131 ? 16.047 3.975 -19.700 1.00 94.19 131 ARG A C 1
ATOM 1038 O O . ARG A 1 131 ? 16.118 5.163 -19.381 1.00 94.19 131 ARG A O 1
ATOM 1045 N N . TYR A 1 132 ? 16.084 3.561 -20.964 1.00 91.31 132 TYR A N 1
ATOM 1046 C CA . TYR A 1 132 ? 16.138 4.482 -22.093 1.00 91.31 132 TYR A CA 1
ATOM 1047 C C . TYR A 1 132 ? 14.904 5.387 -22.124 1.00 91.31 132 TYR A C 1
ATOM 1049 O O . TYR A 1 132 ? 15.051 6.599 -22.242 1.00 91.31 132 TYR A O 1
ATOM 1057 N N . ASP A 1 133 ? 13.708 4.831 -21.935 1.00 90.19 133 ASP A N 1
ATOM 1058 C CA . ASP A 1 133 ? 12.447 5.577 -21.939 1.00 90.19 133 ASP A CA 1
ATOM 1059 C C . ASP A 1 133 ? 12.401 6.645 -20.856 1.00 90.19 133 ASP A C 1
ATOM 1061 O O . ASP A 1 133 ? 11.987 7.778 -21.106 1.00 90.19 133 ASP A O 1
ATOM 1065 N N . LEU A 1 134 ? 12.878 6.304 -19.662 1.00 91.12 134 LEU A N 1
ATOM 1066 C CA . LEU A 1 134 ? 12.919 7.215 -18.526 1.00 91.12 134 LEU A CA 1
ATOM 1067 C C . LEU A 1 134 ? 13.900 8.371 -18.784 1.00 91.12 134 LEU A C 1
ATOM 1069 O O . LEU A 1 134 ? 13.578 9.539 -18.551 1.00 91.12 134 LEU A O 1
ATOM 1073 N N . LEU A 1 135 ? 15.081 8.073 -19.335 1.00 90.88 135 LEU A N 1
ATOM 1074 C CA . LEU A 1 135 ? 16.056 9.094 -19.726 1.00 90.88 135 LEU A CA 1
ATOM 1075 C C . LEU A 1 135 ? 15.555 9.959 -20.886 1.00 90.88 135 LEU A C 1
ATOM 1077 O O . LEU A 1 135 ? 15.698 11.182 -20.845 1.00 90.88 135 LEU A O 1
ATOM 1081 N N . LEU A 1 136 ? 14.930 9.357 -21.896 1.00 86.81 136 LEU A N 1
ATOM 1082 C CA . LEU A 1 136 ? 14.352 10.070 -23.030 1.00 86.81 136 LEU A CA 1
ATOM 1083 C C . LEU A 1 136 ? 13.240 11.014 -22.561 1.00 86.81 136 LEU A C 1
ATOM 1085 O O . LEU A 1 136 ? 13.234 12.192 -22.900 1.00 86.81 136 LEU A O 1
ATOM 1089 N N . GLN A 1 137 ? 12.335 10.538 -21.707 1.00 88.50 137 GLN A N 1
ATOM 1090 C CA . GLN A 1 137 ? 11.290 11.368 -21.118 1.00 88.50 137 GLN A CA 1
ATOM 1091 C C . GLN A 1 137 ? 11.875 12.556 -20.343 1.00 88.50 137 GLN A C 1
ATOM 1093 O O . GLN A 1 137 ? 11.358 13.671 -20.461 1.00 88.50 137 GLN A O 1
ATOM 1098 N N . ARG A 1 138 ? 12.923 12.339 -19.537 1.00 89.06 138 ARG A N 1
ATOM 1099 C CA . ARG A 1 138 ? 13.575 13.405 -18.756 1.00 89.06 138 ARG A CA 1
ATOM 1100 C C . ARG A 1 138 ? 14.282 14.415 -19.651 1.00 89.06 138 ARG A C 1
ATOM 1102 O O . ARG A 1 138 ? 14.129 15.611 -19.436 1.00 89.06 138 ARG A O 1
ATOM 1109 N N . THR A 1 139 ? 15.016 13.943 -20.655 1.00 85.56 139 THR A N 1
ATOM 1110 C CA . THR A 1 139 ? 15.739 14.808 -21.598 1.00 85.56 139 THR A CA 1
ATOM 1111 C C . THR A 1 139 ? 14.776 15.647 -22.426 1.00 85.56 139 THR A C 1
ATOM 1113 O O . THR A 1 139 ? 14.955 16.853 -22.493 1.00 85.56 139 THR A O 1
ATOM 1116 N N . LEU A 1 140 ? 13.693 15.069 -22.954 1.00 81.12 140 LEU A N 1
ATOM 1117 C CA . LEU A 1 140 ? 12.687 15.812 -23.724 1.00 81.12 140 LEU A CA 1
ATOM 1118 C C . LEU A 1 140 ? 11.959 16.899 -22.921 1.00 81.12 140 LEU A C 1
ATOM 1120 O O . LEU A 1 140 ? 11.464 17.849 -23.517 1.00 81.12 140 LEU A O 1
ATOM 1124 N N . ARG A 1 141 ? 11.864 16.767 -21.592 1.00 82.50 141 ARG A N 1
ATOM 1125 C CA . ARG A 1 141 ? 11.263 17.788 -20.711 1.00 82.50 141 ARG A CA 1
ATOM 1126 C C . ARG A 1 141 ? 12.268 18.803 -20.178 1.00 82.50 141 ARG A C 1
ATOM 1128 O O . ARG A 1 141 ? 11.874 19.715 -19.464 1.00 82.50 141 ARG A O 1
ATOM 1135 N N . HIS A 1 142 ? 13.551 18.621 -20.461 1.00 84.19 142 HIS A N 1
ATOM 1136 C CA . HIS A 1 142 ? 14.589 19.507 -19.971 1.00 84.19 142 HIS A CA 1
ATOM 1137 C C . HIS A 1 142 ? 14.765 20.681 -20.933 1.00 84.19 142 HIS A C 1
ATOM 1139 O O . HIS A 1 142 ? 14.914 20.481 -22.138 1.00 84.19 142 HIS A O 1
ATOM 1145 N N . ASP A 1 143 ? 14.803 21.903 -20.406 1.00 76.75 143 ASP A N 1
ATOM 1146 C CA . ASP A 1 143 ? 14.718 23.140 -21.193 1.00 76.75 143 ASP A CA 1
ATOM 1147 C C . ASP A 1 143 ? 15.764 23.229 -22.309 1.00 76.75 143 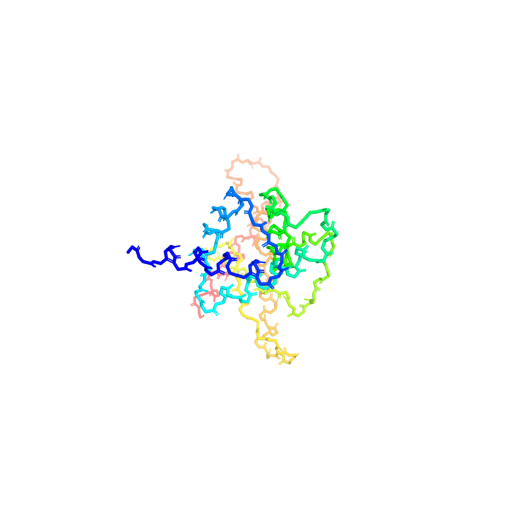ASP A C 1
ATOM 1149 O O . ASP A 1 143 ? 15.442 23.583 -23.439 1.00 76.75 143 ASP A O 1
ATOM 1153 N N . VAL A 1 144 ? 17.002 22.804 -22.037 1.00 75.56 144 VAL A N 1
ATOM 1154 C CA . VAL A 1 144 ? 18.099 22.790 -23.029 1.00 75.56 144 VAL A CA 1
ATOM 1155 C C . VAL A 1 144 ? 17.779 21.938 -24.269 1.00 75.56 144 VAL A C 1
ATOM 1157 O O . VAL A 1 144 ? 18.305 22.201 -25.347 1.00 75.56 144 VAL A O 1
ATOM 1160 N N . PHE A 1 145 ? 16.909 20.935 -24.136 1.00 70.38 145 PHE A N 1
ATOM 1161 C CA . PHE A 1 145 ? 16.490 20.047 -25.224 1.00 70.38 145 PHE A CA 1
ATOM 1162 C C . PHE A 1 145 ? 15.049 20.316 -25.693 1.00 70.38 145 PHE A C 1
ATOM 1164 O O . PHE A 1 145 ? 14.700 19.941 -26.810 1.00 70.38 145 PHE A O 1
ATOM 1171 N N . SER A 1 146 ? 14.223 20.968 -24.864 1.00 66.06 146 SER A N 1
ATOM 1172 C CA . SER A 1 146 ? 12.824 21.311 -25.153 1.00 66.06 146 SER A CA 1
ATOM 1173 C C . SER A 1 146 ? 12.650 22.678 -25.826 1.00 66.06 146 SER A C 1
ATOM 1175 O O . SER A 1 146 ? 11.550 22.974 -26.299 1.00 66.06 146 SER A O 1
ATOM 1177 N N . GLN A 1 147 ? 13.686 23.524 -25.872 1.00 56.66 147 GLN A N 1
ATOM 1178 C CA . GLN A 1 147 ? 13.618 24.829 -26.530 1.00 56.66 147 GLN A CA 1
ATOM 1179 C C . GLN A 1 147 ? 13.430 24.682 -28.047 1.00 56.66 147 GLN A C 1
ATOM 1181 O O . GLN A 1 147 ? 14.378 24.634 -28.830 1.00 56.66 147 GLN A O 1
ATOM 1186 N N . VAL A 1 148 ? 12.168 24.690 -28.478 1.00 54.91 148 VAL A N 1
ATOM 1187 C CA . VAL A 1 148 ? 11.773 25.107 -29.824 1.00 54.91 148 VAL A CA 1
ATOM 1188 C C . VAL A 1 148 ? 11.856 26.636 -29.863 1.00 54.91 148 VAL A C 1
ATOM 1190 O O . VAL A 1 148 ? 10.848 27.335 -29.865 1.00 54.91 148 VAL A O 1
ATOM 1193 N N . ASN A 1 149 ? 13.072 27.186 -29.858 1.00 48.34 149 ASN A N 1
ATOM 1194 C CA . ASN A 1 149 ? 13.259 28.605 -30.154 1.00 48.34 149 ASN A CA 1
ATOM 1195 C C . ASN A 1 149 ? 13.131 28.796 -31.669 1.00 48.34 149 ASN A C 1
ATOM 1197 O O . ASN A 1 149 ? 14.120 28.827 -32.395 1.00 48.34 149 ASN A O 1
ATOM 1201 N N . LEU A 1 150 ? 11.894 28.928 -32.150 1.00 50.03 150 LEU A N 1
ATOM 1202 C CA . LEU A 1 150 ? 11.592 29.383 -33.513 1.00 50.03 150 LEU A CA 1
ATOM 1203 C C . LEU A 1 150 ? 11.895 30.885 -33.716 1.00 50.03 150 LEU A C 1
ATOM 1205 O O . LEU A 1 150 ? 11.710 31.381 -34.821 1.00 50.03 150 LEU A O 1
ATOM 1209 N N . ALA A 1 151 ? 12.346 31.616 -32.685 1.00 47.94 151 ALA A N 1
ATOM 1210 C CA . ALA A 1 151 ? 12.323 33.083 -32.701 1.00 47.94 151 ALA A CA 1
ATOM 1211 C C . ALA A 1 151 ? 13.588 33.824 -32.225 1.00 47.94 151 ALA A C 1
ATOM 1213 O O . ALA A 1 151 ? 13.555 35.049 -32.159 1.00 47.94 151 ALA A O 1
ATOM 1214 N N . SER A 1 152 ? 14.715 33.176 -31.921 1.00 44.25 152 SER A N 1
ATOM 1215 C CA . SER A 1 152 ? 15.908 33.928 -31.493 1.00 44.25 152 SER A CA 1
ATOM 1216 C C . SER A 1 152 ? 17.186 33.425 -32.150 1.00 44.25 152 SER A C 1
ATOM 1218 O O . SER A 1 152 ? 17.748 32.385 -31.813 1.00 44.25 152 SER A O 1
ATOM 1220 N N . GLY A 1 153 ? 17.668 34.208 -33.115 1.00 56.47 153 GLY A N 1
ATOM 1221 C CA . GLY A 1 153 ? 19.023 34.081 -33.625 1.00 56.47 153 GLY A CA 1
ATOM 1222 C C . GLY A 1 153 ? 20.022 34.397 -32.518 1.00 56.47 153 GLY A C 1
ATOM 1223 O O . GLY A 1 153 ? 20.252 35.561 -32.229 1.00 56.47 153 GLY A O 1
ATOM 1224 N N . SER A 1 154 ? 20.588 33.371 -31.880 1.00 52.03 154 SER A N 1
ATOM 1225 C CA . SER A 1 154 ? 21.875 33.426 -31.173 1.00 52.03 154 SER A CA 1
ATOM 1226 C C . SER A 1 154 ? 22.185 32.080 -30.501 1.00 52.03 154 SER A C 1
ATOM 1228 O O . SER A 1 154 ? 21.360 31.525 -29.781 1.00 52.03 154 SER A O 1
ATOM 1230 N N . SER A 1 155 ? 23.425 31.617 -30.693 1.00 51.72 155 SER A N 1
ATOM 1231 C CA . SER A 1 155 ? 24.133 30.486 -30.064 1.00 51.72 155 SER A CA 1
ATOM 1232 C C . SER A 1 155 ? 24.068 29.105 -30.759 1.00 51.72 155 SER A C 1
ATOM 1234 O O . SER A 1 155 ? 23.095 28.355 -30.724 1.00 51.72 155 SER A O 1
ATOM 1236 N N . ASN A 1 156 ? 25.210 28.726 -31.350 1.00 55.50 156 ASN A N 1
ATOM 1237 C CA . ASN A 1 156 ? 25.485 27.453 -32.037 1.00 55.50 156 ASN A CA 1
ATOM 1238 C C . ASN A 1 156 ? 25.400 26.197 -31.141 1.00 55.50 156 ASN A C 1
ATOM 1240 O O . ASN A 1 156 ? 25.525 25.078 -31.639 1.00 55.50 156 ASN A O 1
ATOM 1244 N N . THR A 1 157 ? 25.263 26.346 -29.823 1.00 53.41 157 THR A N 1
ATOM 1245 C CA . THR A 1 157 ? 25.279 25.234 -28.861 1.00 53.41 157 THR A CA 1
ATOM 1246 C C . THR A 1 157 ? 23.892 24.625 -28.660 1.00 53.41 157 THR A C 1
ATOM 1248 O O . THR A 1 157 ? 23.780 23.404 -28.711 1.00 53.41 157 THR A O 1
ATOM 1251 N N . GLY A 1 158 ? 22.828 25.431 -28.540 1.00 52.22 158 GLY A N 1
ATOM 1252 C CA . GLY A 1 158 ? 21.448 24.936 -28.388 1.00 52.22 158 GLY A CA 1
ATOM 1253 C C . GLY A 1 158 ? 20.939 24.158 -29.610 1.00 52.22 158 GLY A C 1
ATOM 1254 O O . GLY A 1 158 ? 20.313 23.107 -29.481 1.00 52.22 158 GLY A O 1
ATOM 1255 N N . GLN A 1 159 ? 21.322 24.591 -30.816 1.00 55.44 159 GLN A N 1
ATOM 1256 C CA . GLN A 1 159 ? 20.930 23.931 -32.069 1.00 55.44 159 GLN A CA 1
ATOM 1257 C C . GLN A 1 159 ? 21.529 22.522 -32.246 1.00 55.44 159 GLN A C 1
ATOM 1259 O O . GLN A 1 159 ? 20.947 21.687 -32.943 1.00 55.44 159 GLN A O 1
ATOM 1264 N N . LYS A 1 160 ? 22.684 22.221 -31.627 1.00 57.50 160 LYS A N 1
ATOM 1265 C CA . LYS A 1 160 ? 23.318 20.889 -31.708 1.00 57.50 160 LYS A CA 1
ATOM 1266 C C . LYS A 1 160 ? 22.513 19.835 -30.949 1.00 57.50 160 LYS A C 1
ATOM 1268 O O . LYS A 1 160 ? 22.330 18.728 -31.449 1.00 57.50 160 LYS A O 1
ATOM 1273 N N . TYR A 1 161 ? 21.996 20.193 -29.777 1.00 59.31 161 TYR A N 1
ATOM 1274 C CA . TYR A 1 161 ? 21.253 19.276 -28.911 1.00 59.31 161 TYR A CA 1
ATOM 1275 C C . TYR A 1 161 ? 19.807 19.049 -29.381 1.00 59.31 161 TYR A C 1
ATOM 1277 O O . TYR A 1 161 ? 19.258 17.964 -29.189 1.00 59.31 161 TYR A O 1
ATOM 1285 N N . GLN A 1 162 ? 19.227 20.012 -30.101 1.00 58.69 162 GLN A N 1
ATOM 1286 C CA . GLN A 1 162 ? 17.891 19.898 -30.693 1.00 58.69 162 GLN A CA 1
ATOM 1287 C C . GLN A 1 162 ? 17.820 18.857 -31.827 1.00 58.69 162 GLN A C 1
ATOM 1289 O O . GLN A 1 162 ? 16.852 18.101 -31.925 1.00 58.69 162 GLN A O 1
ATOM 1294 N N . LYS A 1 163 ? 18.867 18.757 -32.660 1.00 56.69 163 LYS A N 1
ATOM 1295 C CA . LYS A 1 163 ? 18.945 17.753 -33.741 1.00 56.69 163 LYS A CA 1
ATOM 1296 C C . LYS A 1 163 ? 18.996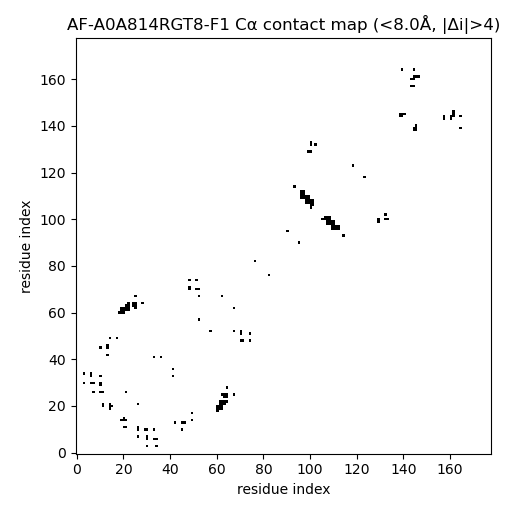 16.321 -33.201 1.00 56.69 163 LYS A C 1
ATOM 1298 O O . LYS A 1 163 ? 18.421 15.423 -33.810 1.00 56.69 163 LYS A O 1
ATOM 1303 N N . ILE A 1 164 ? 19.632 16.122 -32.045 1.00 58.94 164 ILE A N 1
ATOM 1304 C CA . ILE A 1 164 ? 19.703 14.824 -31.361 1.00 58.94 164 ILE A CA 1
ATOM 1305 C C . ILE A 1 164 ? 18.314 14.437 -30.836 1.00 58.94 164 ILE A C 1
ATOM 1307 O O . ILE A 1 164 ? 17.852 13.336 -31.116 1.00 58.94 164 ILE A O 1
ATOM 1311 N N . ALA A 1 165 ? 17.600 15.350 -30.168 1.00 55.94 165 ALA A N 1
ATOM 1312 C CA . ALA A 1 165 ? 16.241 15.091 -29.684 1.00 55.94 165 ALA A CA 1
ATOM 1313 C C . ALA A 1 165 ? 15.257 14.764 -30.828 1.00 55.94 165 ALA A C 1
ATOM 1315 O O . ALA A 1 165 ? 14.521 13.781 -30.747 1.00 55.94 165 ALA A O 1
ATOM 1316 N N . ALA A 1 166 ? 15.291 15.523 -31.930 1.00 54.94 166 ALA A N 1
ATOM 1317 C CA . ALA A 1 166 ? 14.452 15.270 -33.105 1.00 54.94 166 ALA A CA 1
ATOM 1318 C C . ALA A 1 166 ? 14.780 13.933 -33.801 1.00 54.94 166 ALA A C 1
ATOM 1320 O O . ALA A 1 166 ? 13.878 13.215 -34.231 1.00 54.94 166 ALA A O 1
ATOM 1321 N N . HIS A 1 167 ? 16.062 13.561 -33.881 1.00 61.03 167 HIS A N 1
ATOM 1322 C CA . HIS A 1 167 ? 16.482 12.275 -34.440 1.00 61.03 167 HIS A CA 1
ATOM 1323 C C . HIS A 1 167 ? 16.053 11.088 -33.560 1.00 61.03 167 HIS A C 1
ATOM 1325 O O . HIS A 1 167 ? 15.560 10.092 -34.084 1.00 61.03 167 HIS A O 1
ATOM 1331 N N . LEU A 1 168 ? 16.156 11.209 -32.230 1.00 59.16 168 LEU A N 1
ATOM 1332 C CA . LEU A 1 168 ? 15.703 10.181 -31.281 1.00 59.16 168 LEU A CA 1
ATOM 1333 C C . LEU A 1 168 ? 14.174 9.991 -31.302 1.00 59.16 168 LEU A C 1
ATOM 1335 O O . LEU A 1 168 ? 13.688 8.862 -31.191 1.00 59.16 168 LEU A O 1
ATOM 1339 N N . LEU A 1 169 ? 13.414 11.073 -31.499 1.00 60.12 169 LEU A N 1
ATOM 1340 C CA . LEU A 1 169 ? 11.963 11.012 -31.701 1.00 60.12 169 LEU A CA 1
ATOM 1341 C C . LEU A 1 169 ? 11.599 10.315 -33.023 1.00 60.12 169 LEU A C 1
ATOM 1343 O O . LEU A 1 169 ? 10.725 9.450 -33.030 1.00 60.12 169 LEU A O 1
ATOM 1347 N N . ASN A 1 170 ? 12.307 10.617 -34.117 1.00 52.72 170 ASN A N 1
ATOM 1348 C CA . ASN A 1 170 ? 12.079 9.983 -35.420 1.00 52.72 170 ASN A CA 1
ATOM 1349 C C . ASN A 1 170 ? 12.482 8.496 -35.451 1.00 52.72 170 ASN A C 1
ATOM 1351 O O . ASN A 1 170 ? 11.780 7.691 -36.064 1.00 52.72 170 ASN A O 1
ATOM 1355 N N . LEU A 1 171 ? 13.551 8.096 -34.750 1.00 50.91 171 LEU A N 1
ATOM 1356 C CA . LEU A 1 171 ? 13.908 6.677 -34.604 1.00 50.91 171 LEU A CA 1
ATOM 1357 C C . LEU A 1 171 ? 12.860 5.894 -33.799 1.00 50.91 171 LEU A C 1
ATOM 1359 O O . LEU A 1 171 ? 12.583 4.740 -34.115 1.00 50.91 171 LEU A O 1
ATOM 1363 N N . SER A 1 172 ? 12.248 6.515 -32.785 1.00 46.81 172 SER A N 1
ATOM 1364 C CA . SER A 1 172 ? 11.194 5.870 -31.988 1.00 46.81 172 SER A CA 1
ATOM 1365 C C . SER A 1 172 ? 9.935 5.552 -32.795 1.00 46.81 172 SER A C 1
ATOM 1367 O O . SER A 1 172 ? 9.300 4.535 -32.534 1.00 46.81 172 SER A O 1
ATOM 1369 N N . ILE A 1 173 ? 9.590 6.376 -33.789 1.00 48.25 173 ILE A N 1
ATOM 1370 C CA . ILE A 1 173 ? 8.466 6.101 -34.700 1.00 48.25 173 ILE A CA 1
ATOM 1371 C C . ILE A 1 173 ? 8.781 4.883 -35.582 1.00 48.25 173 ILE A C 1
ATOM 1373 O O . ILE A 1 173 ? 7.919 4.036 -35.801 1.00 48.25 173 ILE A O 1
ATOM 1377 N N . TYR A 1 174 ? 10.032 4.752 -36.031 1.00 38.28 174 TYR A N 1
ATOM 1378 C CA . TYR A 1 174 ? 10.467 3.648 -36.890 1.00 38.28 174 TYR A CA 1
ATOM 1379 C C . TYR A 1 174 ? 10.510 2.288 -36.179 1.00 38.28 174 TYR A C 1
ATOM 1381 O O . TYR A 1 174 ? 10.260 1.265 -36.811 1.00 38.28 174 TYR A O 1
ATOM 1389 N N . ILE A 1 175 ? 10.799 2.263 -34.875 1.00 44.56 175 ILE A N 1
ATOM 1390 C CA . ILE A 1 175 ? 10.872 1.018 -34.090 1.00 44.56 175 ILE A CA 1
ATOM 1391 C C . ILE A 1 175 ? 9.472 0.521 -33.681 1.00 44.56 175 ILE A C 1
ATOM 1393 O O . ILE A 1 175 ? 9.281 -0.680 -33.546 1.00 44.56 175 ILE A O 1
ATOM 1397 N N . SER A 1 176 ? 8.471 1.402 -33.549 1.00 38.38 176 SER A N 1
ATOM 1398 C CA . SER A 1 176 ? 7.079 1.004 -33.254 1.00 38.38 176 SER A CA 1
ATOM 1399 C C . SER A 1 176 ? 6.271 0.519 -34.470 1.00 38.38 176 SER A C 1
ATOM 1401 O O . SER A 1 176 ? 5.149 0.059 -34.285 1.00 38.38 176 SER A O 1
ATOM 1403 N N . CYS A 1 177 ? 6.798 0.627 -35.695 1.00 35.44 177 CYS A N 1
ATOM 1404 C CA . CYS A 1 177 ? 6.115 0.230 -36.938 1.00 35.44 177 CYS A CA 1
ATOM 1405 C C . CYS A 1 177 ? 6.634 -1.085 -37.559 1.00 35.44 177 CYS A C 1
ATOM 1407 O O . CYS A 1 177 ? 6.385 -1.336 -38.739 1.00 35.44 177 CYS A O 1
ATOM 1409 N N . LYS A 1 178 ? 7.347 -1.926 -36.802 1.00 34.19 178 LYS A N 1
ATOM 1410 C CA . LYS A 1 178 ? 7.761 -3.267 -37.240 1.00 34.19 178 LYS A CA 1
ATOM 1411 C C . LYS A 1 178 ? 7.435 -4.331 -36.209 1.00 34.19 178 LYS A C 1
ATOM 1413 O O . LYS A 1 178 ? 7.598 -4.040 -35.006 1.00 34.19 178 LYS A O 1
#

Organism: NCBI:txid433720

Foldseek 3Di:
DPPLVVLLVLLQVLLVVVLAAEDPVLSVVVSVVLVPPDPVCSSVVSVQLVVLVVVDPDPDSYDDNVNSVVSVVVVVCVVPVVPPPCPDDDDDPQPDFDWAQDPVVRDTDTDDDPPDPDDDPVVVVVVVVSVVVVVLSVQCPDCLQVDPCPDDPDDPRSVVNVVVNVVVVVVVVVVVPD